Protein AF-A0A1F4AJ32-F1 (afdb_monomer)

Solvent-accessible surface area (backbone atoms only — not comparable to full-atom values): 14178 Å² total; per-residue (Å²): 103,22,35,40,30,30,72,29,16,36,55,30,75,58,52,35,25,28,42,36,36,50,85,85,54,76,50,68,57,58,78,47,80,89,91,81,67,96,61,47,80,64,55,76,74,51,74,98,60,66,66,82,75,53,69,60,46,80,45,84,65,15,74,32,29,70,42,75,57,52,52,73,64,59,38,47,51,53,49,49,46,57,48,44,72,50,43,76,78,62,91,77,80,91,79,90,75,90,73,87,50,69,69,56,56,55,57,56,63,74,64,86,73,79,75,87,86,90,60,49,37,92,35,40,76,42,64,63,30,41,58,52,42,70,72,36,34,66,32,63,92,34,75,45,76,39,48,51,84,47,55,87,93,34,54,38,25,45,54,73,76,61,45,60,59,49,70,56,96,84,44,82,42,49,52,44,27,46,79,43,78,40,67,48,69,49,86,68,67,27,31,68,55,49,54,54,56,61,64,71,44,88,61,76,40,78,42,33,42,44,26,25,6,44,55,73,21,28,52,45,35,33,52,60,45,37,75,72,73,31,49,55,44,69,60,52,68,67,41,71,44,82,54,100

pLDDT: mean 72.6, std 16.75, range [30.08, 98.0]

Foldseek 3Di:
DKKKWFQDQQQFQDQGWIWIGPVVDIDTDDRDDDDFDDCLVVPLVDDPDDLQPDQADEDADQAQLPHDADDPVVLVVLVVVLVCLQQVVDDDDDDDDDDDDPVSLVVVLPDDGNDDDDWDDLQCQDGSVLVNCVSPQQPLSAEDERAEDHTPPTQNVCVVVPPQWGDRPNDIHGRNHHYYYSHHNDRDDHNVRVVVSVVVRPDAHPAYEFGNHNPVRSVSNQVVCVVVVHHYDRDDNRDMDDDD

Radius of gyration: 21.32 Å; Cα contacts (8 Å, |Δi|>4): 401; chains: 1; bounding box: 51×36×68 Å

Structure (mmCIF, N/CA/C/O backbone):
data_AF-A0A1F4AJ32-F1
#
_entry.id   AF-A0A1F4AJ32-F1
#
loop_
_atom_site.group_PDB
_atom_site.id
_atom_site.type_symbol
_atom_site.label_atom_id
_atom_site.label_alt_id
_atom_site.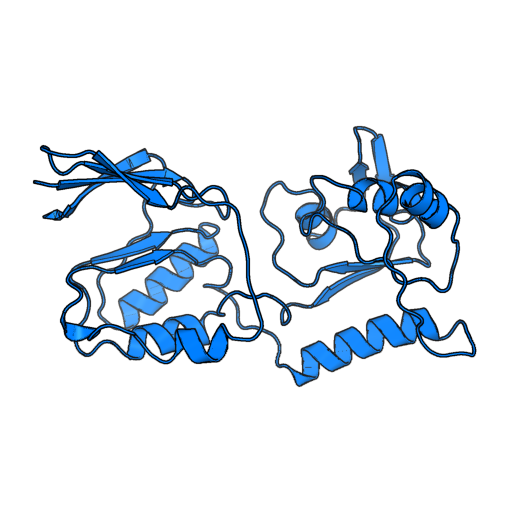label_comp_id
_atom_site.label_asym_id
_atom_site.label_entity_id
_atom_site.label_seq_id
_atom_site.pdbx_PDB_ins_code
_atom_site.Cartn_x
_atom_site.Cartn_y
_atom_site.Cartn_z
_atom_site.occupancy
_atom_site.B_iso_or_equiv
_atom_site.auth_seq_id
_atom_site.auth_comp_id
_atom_site.auth_asym_id
_atom_site.auth_atom_id
_atom_site.pdbx_PDB_model_num
ATOM 1 N N . MET A 1 1 ? -10.111 -0.908 33.112 1.00 74.06 1 MET A N 1
ATOM 2 C CA . MET A 1 1 ? -10.441 -0.233 31.842 1.00 74.06 1 MET A CA 1
ATOM 3 C C . MET A 1 1 ? -9.465 -0.734 30.809 1.00 74.06 1 MET A C 1
ATOM 5 O O . MET A 1 1 ? -8.284 -0.837 31.136 1.00 74.06 1 MET A O 1
ATOM 9 N N . ALA A 1 2 ? -9.953 -1.142 29.641 1.00 76.62 2 ALA A N 1
ATOM 10 C CA . ALA A 1 2 ? -9.075 -1.704 28.622 1.00 76.62 2 ALA A CA 1
ATOM 11 C C . ALA A 1 2 ? -8.383 -0.580 27.836 1.00 76.62 2 ALA A C 1
ATOM 13 O O . ALA A 1 2 ? -8.908 0.522 27.708 1.00 76.62 2 ALA A O 1
ATOM 14 N N . GLN A 1 3 ? -7.186 -0.835 27.325 1.00 79.56 3 GLN A N 1
ATOM 15 C CA . GLN A 1 3 ? -6.372 0.110 26.570 1.00 79.56 3 GLN A CA 1
ATOM 16 C C . GLN A 1 3 ? -6.070 -0.455 25.187 1.00 79.56 3 GLN A C 1
ATOM 18 O O . GLN A 1 3 ? -5.801 -1.645 25.043 1.00 79.56 3 GLN A O 1
ATOM 23 N N . LEU A 1 4 ? -6.101 0.407 24.174 1.00 78.31 4 LEU A N 1
ATOM 24 C CA . LEU A 1 4 ? -5.712 0.110 22.801 1.00 78.31 4 LEU A CA 1
ATOM 25 C C . LEU A 1 4 ? -4.511 0.974 22.423 1.00 78.31 4 LEU A C 1
ATOM 27 O O . LEU A 1 4 ? -4.612 2.201 22.417 1.00 78.31 4 LEU A O 1
ATOM 31 N N . THR A 1 5 ? -3.400 0.340 22.062 1.00 73.25 5 THR A N 1
ATOM 32 C CA . THR A 1 5 ? -2.179 1.007 21.602 1.00 73.25 5 THR A CA 1
ATOM 33 C C . THR A 1 5 ? -1.932 0.721 20.126 1.00 73.25 5 THR A C 1
ATOM 35 O O . THR A 1 5 ? -1.894 -0.435 19.699 1.00 73.25 5 THR A O 1
ATOM 38 N N . PHE A 1 6 ? -1.708 1.774 19.339 1.00 76.44 6 PHE A N 1
ATOM 39 C CA . PHE A 1 6 ? -1.433 1.667 17.906 1.00 76.44 6 PHE A CA 1
ATOM 40 C C . PHE A 1 6 ? 0.071 1.517 17.644 1.00 76.44 6 PHE A C 1
ATOM 42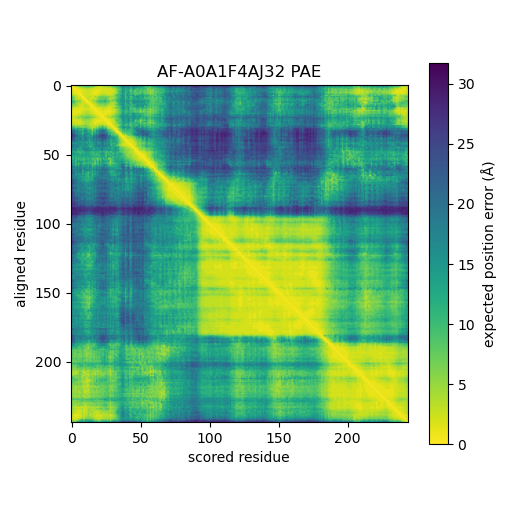 O O . PHE A 1 6 ? 0.786 2.504 17.476 1.00 76.44 6 PHE A O 1
ATOM 49 N N . LEU A 1 7 ? 0.555 0.274 17.619 1.00 65.06 7 LEU A N 1
ATOM 50 C CA . LEU A 1 7 ? 1.974 -0.060 17.441 1.00 65.06 7 LEU A CA 1
ATOM 51 C C . LEU A 1 7 ? 2.411 -0.124 15.966 1.00 65.06 7 LEU A C 1
ATOM 53 O O . LEU A 1 7 ? 3.608 -0.132 15.693 1.00 65.06 7 LEU A O 1
ATOM 57 N N . GLY A 1 8 ? 1.472 -0.156 15.015 1.00 58.03 8 GLY A N 1
ATOM 58 C CA . GLY A 1 8 ? 1.762 -0.222 13.583 1.00 58.03 8 GLY A CA 1
ATOM 59 C C . GLY A 1 8 ? 0.584 0.196 12.698 1.00 58.03 8 GLY A C 1
ATOM 60 O O . GLY A 1 8 ? -0.562 0.208 13.142 1.00 58.03 8 GLY A O 1
ATOM 61 N N . ALA A 1 9 ? 0.858 0.582 11.446 1.00 63.28 9 ALA A N 1
ATOM 62 C CA . ALA A 1 9 ? -0.119 1.121 10.489 1.00 63.28 9 ALA A CA 1
ATOM 63 C C . ALA A 1 9 ? -0.950 2.328 10.998 1.00 63.28 9 ALA A C 1
ATOM 65 O O . ALA A 1 9 ? -2.066 2.561 10.537 1.00 63.28 9 ALA A O 1
ATOM 66 N N . ALA A 1 10 ? -0.418 3.133 11.920 1.00 67.75 10 ALA A N 1
ATOM 67 C CA . ALA A 1 10 ? -0.950 4.456 12.258 1.00 67.75 10 ALA A CA 1
ATOM 68 C C . ALA A 1 10 ? -0.210 5.511 11.422 1.00 67.75 10 ALA A C 1
ATOM 70 O O . ALA A 1 10 ? 0.974 5.742 11.628 1.00 67.75 10 ALA A O 1
ATOM 71 N N . GLY A 1 11 ? -0.875 6.100 10.423 1.00 62.62 11 GLY A N 1
ATOM 72 C CA . GLY A 1 11 ? -0.231 7.017 9.466 1.00 62.62 11 GLY A CA 1
ATOM 73 C C . GLY A 1 11 ? 0.647 6.338 8.403 1.00 62.62 11 GLY A C 1
ATOM 74 O O . GLY A 1 11 ? 1.274 7.018 7.595 1.00 62.62 11 GLY A O 1
ATOM 75 N N . GLU A 1 12 ? 0.662 5.006 8.369 1.00 62.84 12 GLU A N 1
ATOM 76 C CA . GLU A 1 12 ? 1.404 4.195 7.406 1.00 62.84 12 GLU A CA 1
ATOM 77 C C . GLU A 1 12 ? 0.498 3.119 6.803 1.00 62.84 12 GLU A C 1
ATOM 79 O O . GLU A 1 12 ? -0.624 2.894 7.252 1.00 62.84 12 GLU A O 1
ATOM 84 N N . VAL A 1 13 ? 0.978 2.460 5.753 1.00 60.09 13 VAL A N 1
ATOM 85 C CA . VAL A 1 13 ? 0.180 1.577 4.883 1.00 60.09 13 VAL A CA 1
ATOM 86 C C . VAL A 1 13 ? 0.623 0.115 4.941 1.00 60.09 13 VAL A C 1
ATOM 88 O O . VAL A 1 13 ? 0.190 -0.680 4.114 1.00 60.09 13 VAL A O 1
ATOM 91 N N . THR A 1 14 ? 1.521 -0.226 5.865 1.00 56.56 14 THR A N 1
ATOM 92 C CA . THR A 1 14 ? 2.068 -1.574 6.074 1.00 56.56 14 THR A CA 1
ATOM 93 C C . THR A 1 14 ? 2.309 -1.825 7.562 1.00 56.56 14 THR A C 1
ATOM 95 O O . THR A 1 14 ? 2.482 -0.872 8.316 1.00 56.56 14 THR A O 1
ATOM 98 N N . GLY A 1 15 ? 2.386 -3.098 7.966 1.00 53.91 15 GLY A N 1
ATOM 99 C CA . GLY A 1 15 ? 2.808 -3.488 9.315 1.00 53.91 15 GLY A CA 1
ATOM 100 C C . GLY A 1 15 ? 1.787 -3.148 10.398 1.00 53.91 15 GLY A C 1
ATOM 101 O O . GLY A 1 15 ? 2.152 -2.545 11.402 1.00 53.91 15 GLY A O 1
ATOM 102 N N . SER A 1 16 ? 0.509 -3.493 10.196 1.00 63.19 16 SER A N 1
ATOM 103 C CA . SER A 1 16 ? -0.508 -3.310 11.235 1.00 63.19 16 SER A CA 1
ATOM 104 C C . SER A 1 16 ? -0.177 -4.127 12.480 1.00 63.19 16 SER A C 1
ATOM 106 O O . SER A 1 16 ? 0.153 -5.311 12.398 1.00 63.19 16 SER A O 1
ATOM 108 N N . CYS A 1 17 ? -0.234 -3.466 13.632 1.00 65.06 17 CYS A N 1
ATOM 109 C CA . CYS A 1 17 ? 0.003 -4.063 14.937 1.00 65.06 17 CYS A CA 1
ATOM 110 C C . CYS A 1 17 ? -0.725 -3.208 15.973 1.00 65.06 17 CYS A C 1
ATOM 112 O O . CYS A 1 17 ? -0.372 -2.043 16.172 1.00 65.06 17 CYS A O 1
ATOM 114 N N . TYR A 1 18 ? -1.760 -3.749 16.607 1.00 72.81 18 TYR A N 1
ATOM 115 C CA . TYR A 1 18 ? -2.544 -3.018 17.599 1.00 72.81 18 TYR A CA 1
ATOM 116 C C . TYR A 1 18 ? -2.613 -3.838 18.883 1.00 72.81 18 TYR A C 1
ATOM 118 O O . TYR A 1 18 ? -3.099 -4.963 18.873 1.00 72.81 18 TYR A O 1
ATOM 126 N N . LEU A 1 19 ? -2.120 -3.302 19.995 1.00 58.38 19 LEU A N 1
ATOM 127 C CA . LEU A 1 19 ? -2.128 -3.993 21.283 1.00 58.38 19 LEU A CA 1
ATOM 128 C C . LEU A 1 19 ? -3.382 -3.623 22.062 1.00 58.38 19 LEU A C 1
ATOM 130 O O . LEU A 1 19 ? -3.628 -2.446 22.296 1.00 58.38 19 LEU A O 1
ATOM 134 N N . VAL A 1 20 ? -4.133 -4.628 22.497 1.00 70.69 20 VAL A N 1
ATOM 135 C CA . VAL A 1 20 ? -5.199 -4.482 23.485 1.00 70.69 20 VAL A CA 1
ATOM 136 C C . VAL A 1 20 ? -4.703 -5.007 24.822 1.00 70.69 20 VAL A C 1
ATOM 138 O O . VAL A 1 20 ? -4.219 -6.134 24.908 1.00 70.69 20 VAL A O 1
ATOM 141 N N . ASP A 1 21 ? -4.852 -4.199 25.862 1.00 69.88 21 ASP A N 1
ATOM 142 C CA . ASP A 1 21 ? -4.562 -4.546 27.249 1.00 69.88 21 ASP A CA 1
ATOM 143 C C . ASP A 1 21 ? -5.824 -4.343 28.084 1.00 69.88 21 ASP A C 1
ATOM 145 O O . ASP A 1 21 ? -6.263 -3.216 28.276 1.00 69.88 21 ASP A O 1
ATOM 149 N N . THR A 1 22 ? -6.447 -5.415 28.565 1.00 71.19 22 THR A N 1
ATOM 150 C CA . THR A 1 22 ? -7.669 -5.310 29.377 1.00 71.19 22 THR A CA 1
ATOM 151 C C . THR A 1 22 ? -7.391 -5.107 30.867 1.00 71.19 22 THR A C 1
ATOM 153 O O . THR A 1 22 ? -8.332 -4.954 31.644 1.00 71.19 22 THR A O 1
ATOM 156 N N . GLY A 1 23 ? -6.118 -5.127 31.280 1.00 67.81 23 GLY A N 1
ATOM 157 C CA . GLY A 1 23 ? -5.682 -5.224 32.675 1.00 67.81 23 GLY A CA 1
ATOM 158 C C . GLY A 1 23 ? -5.577 -6.666 33.191 1.00 67.81 23 GLY A C 1
ATOM 159 O O . GLY A 1 23 ? -4.810 -6.922 34.114 1.00 67.81 23 GLY A O 1
ATOM 160 N N . GLU A 1 24 ? -6.284 -7.612 32.567 1.00 62.62 24 GLU A N 1
ATOM 161 C CA . GLU A 1 24 ? -6.228 -9.048 32.889 1.00 62.62 24 GLU A CA 1
ATOM 162 C C . GLU A 1 24 ? -5.503 -9.849 31.804 1.00 62.62 24 GLU A C 1
ATOM 164 O O . GLU A 1 24 ? -4.779 -10.801 32.091 1.00 62.62 24 GLU A O 1
ATOM 169 N N . VAL A 1 25 ? -5.680 -9.453 30.540 1.00 44.69 25 VAL A N 1
ATOM 170 C CA . VAL A 1 25 ? -5.074 -10.104 29.381 1.00 44.69 25 VAL A CA 1
ATOM 171 C C . VAL A 1 25 ? -4.586 -9.066 28.378 1.00 44.69 25 VAL A C 1
ATOM 17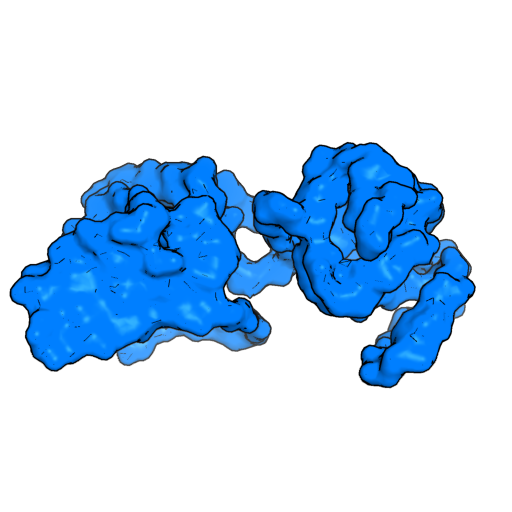3 O O . VAL A 1 25 ? -5.216 -8.030 28.162 1.00 44.69 25 VAL A O 1
ATOM 176 N N . LYS A 1 26 ? -3.457 -9.373 27.735 1.00 49.47 26 LYS A N 1
ATOM 177 C CA . LYS A 1 26 ? -2.909 -8.599 26.621 1.00 49.47 26 LYS A CA 1
ATOM 178 C C . LYS A 1 26 ? -2.954 -9.430 25.350 1.00 49.47 26 LYS A C 1
ATOM 180 O O . LYS A 1 26 ? -2.490 -10.568 25.347 1.00 49.47 26 LYS A O 1
ATOM 185 N N . PHE A 1 27 ? -3.488 -8.872 24.272 1.00 45.84 27 PHE A N 1
ATOM 186 C CA . PHE A 1 27 ? -3.541 -9.538 22.972 1.00 45.84 27 PHE A CA 1
ATOM 187 C C . PHE A 1 27 ? -3.416 -8.531 21.829 1.00 45.84 27 PHE A C 1
ATOM 189 O O . PHE A 1 27 ? -3.683 -7.345 21.996 1.00 45.84 27 PHE A O 1
ATOM 196 N N . LEU A 1 28 ? -2.988 -9.000 20.658 1.00 40.97 28 LEU A N 1
ATOM 197 C CA . LEU A 1 28 ? -2.847 -8.159 19.472 1.00 40.97 28 LEU A CA 1
ATOM 198 C C . LEU A 1 28 ? -4.098 -8.269 18.590 1.00 40.97 28 LEU A C 1
ATOM 200 O O . LEU A 1 28 ? -4.520 -9.373 18.240 1.00 40.97 28 LEU A O 1
ATOM 204 N N . ILE A 1 29 ? -4.669 -7.131 18.201 1.00 61.62 29 ILE A N 1
ATOM 205 C CA . ILE A 1 29 ? -5.541 -7.021 17.034 1.00 61.62 29 ILE A CA 1
ATOM 206 C C . ILE A 1 29 ? -4.618 -6.772 15.844 1.00 61.62 29 ILE A C 1
ATOM 208 O O . ILE A 1 29 ? -3.976 -5.732 15.760 1.00 61.62 29 ILE A O 1
ATOM 212 N N . GLU A 1 30 ? -4.567 -7.741 14.934 1.00 59.47 30 GLU A N 1
ATOM 213 C CA . GLU A 1 30 ? -3.654 -7.778 13.789 1.00 59.47 30 GLU A CA 1
ATOM 214 C C . GLU A 1 30 ? -2.149 -7.772 14.125 1.00 59.47 30 GLU A C 1
ATOM 216 O O . GLU A 1 30 ? -1.662 -7.178 15.082 1.00 59.47 30 GLU A O 1
ATOM 221 N N . CYS A 1 31 ? -1.397 -8.483 13.290 1.00 42.34 31 CYS A N 1
ATOM 222 C CA . CYS A 1 31 ? 0.064 -8.479 13.236 1.00 42.34 31 CYS A CA 1
ATOM 223 C C . CYS A 1 31 ? 0.433 -8.759 11.771 1.00 42.34 31 CYS A C 1
ATOM 225 O O . CYS A 1 31 ? 0.838 -9.860 11.393 1.00 42.34 31 CYS A O 1
ATOM 227 N N . GLY A 1 32 ? 0.030 -7.829 10.904 1.00 45.00 32 GLY A N 1
ATOM 228 C CA . GLY A 1 32 ? -0.305 -8.122 9.514 1.00 45.00 32 GLY A CA 1
ATOM 229 C C . GLY A 1 32 ? 0.858 -8.089 8.514 1.00 45.00 32 GLY A C 1
ATOM 230 O O . GLY A 1 32 ? 1.659 -7.156 8.489 1.00 45.00 32 GLY A O 1
ATOM 231 N N . MET A 1 33 ? 0.832 -9.056 7.584 1.00 40.72 33 MET A N 1
ATOM 232 C CA . MET A 1 33 ? 1.276 -8.947 6.180 1.00 40.72 33 MET A CA 1
ATOM 233 C C . MET A 1 33 ? 0.104 -9.377 5.246 1.00 40.72 33 MET A C 1
ATOM 235 O O . MET A 1 33 ? -0.716 -10.201 5.635 1.00 40.72 33 MET A O 1
ATOM 239 N N . PHE A 1 34 ? 0.004 -8.802 4.036 1.00 36.25 34 PHE A N 1
ATOM 240 C CA . PHE A 1 34 ? -1.187 -8.698 3.137 1.00 36.25 34 PHE A CA 1
ATOM 241 C C . PHE A 1 34 ? -1.812 -9.972 2.511 1.00 36.25 34 PHE A C 1
ATOM 243 O O . PHE A 1 34 ? -1.082 -10.942 2.343 1.00 36.25 34 PHE A O 1
ATOM 250 N N . GLN A 1 35 ? -3.076 -9.892 1.984 1.00 34.84 35 GLN A N 1
ATOM 251 C CA . GLN A 1 35 ? -3.630 -10.705 0.843 1.00 34.84 35 GLN A CA 1
ATOM 252 C C . GLN A 1 35 ? -5.107 -10.429 0.370 1.00 34.84 35 GLN A C 1
ATOM 254 O O . GLN A 1 35 ? -5.878 -9.808 1.093 1.00 34.84 35 GLN A O 1
ATOM 259 N N . GLY A 1 36 ? -5.529 -10.938 -0.828 1.00 30.08 36 GLY A N 1
ATOM 260 C CA . GLY A 1 36 ? -6.886 -10.806 -1.453 1.00 30.08 36 GLY A CA 1
ATOM 261 C C . GLY A 1 36 ? -7.312 -11.901 -2.491 1.00 30.08 36 GLY A C 1
ATOM 262 O O . GLY A 1 36 ? -6.463 -12.639 -2.985 1.00 30.08 36 GLY A O 1
ATOM 263 N N . GLY A 1 37 ? -8.623 -12.023 -2.840 1.00 39.12 37 GLY A N 1
ATOM 264 C CA . GLY A 1 37 ? -9.196 -13.079 -3.730 1.00 39.12 37 GLY A CA 1
ATOM 265 C C . GLY A 1 37 ? -10.663 -12.893 -4.234 1.00 39.12 37 GLY A C 1
ATOM 266 O O . GLY A 1 37 ? -11.385 -12.004 -3.785 1.00 39.12 37 GLY A O 1
ATOM 267 N N . ARG A 1 38 ? -11.138 -13.744 -5.177 1.00 38.81 38 ARG A N 1
ATOM 268 C CA . ARG A 1 38 ? -12.386 -13.571 -5.992 1.00 38.81 38 ARG A CA 1
ATOM 269 C C . ARG A 1 38 ? -13.731 -13.616 -5.236 1.00 38.81 38 ARG A C 1
ATOM 271 O O . ARG A 1 38 ? -14.748 -13.210 -5.790 1.00 38.81 38 ARG A O 1
ATOM 278 N N . SER A 1 39 ? -13.767 -14.068 -3.982 1.00 39.91 39 SER A N 1
ATOM 279 C CA . SER A 1 39 ? -14.980 -14.078 -3.139 1.00 39.91 39 SER A CA 1
ATOM 280 C C . SER A 1 39 ? -15.150 -12.826 -2.267 1.00 39.91 39 SER A C 1
ATOM 282 O O . SER A 1 39 ? -16.178 -12.691 -1.598 1.00 39.91 39 SER A O 1
ATOM 284 N N . ALA A 1 40 ? -14.159 -11.925 -2.249 1.00 44.84 40 ALA A N 1
ATOM 285 C CA . ALA A 1 40 ? -14.112 -10.778 -1.340 1.00 44.84 40 ALA A CA 1
ATOM 286 C C . ALA A 1 40 ? -15.341 -9.866 -1.486 1.00 44.84 40 ALA A C 1
ATOM 288 O O . ALA A 1 40 ? -16.017 -9.571 -0.508 1.00 44.84 40 ALA A O 1
ATOM 289 N N . GLY A 1 41 ? -15.742 -9.535 -2.718 1.00 44.19 41 GLY A N 1
ATOM 290 C CA . GLY A 1 41 ? -16.885 -8.649 -2.963 1.00 44.19 41 GLY A CA 1
ATOM 291 C C . GLY A 1 41 ? -18.247 -9.185 -2.493 1.00 44.19 41 GLY A C 1
ATOM 292 O O . GLY A 1 41 ? -19.152 -8.392 -2.252 1.00 44.19 41 GLY A O 1
ATOM 293 N N . ARG A 1 42 ? -18.437 -10.507 -2.362 1.00 49.31 42 ARG A N 1
ATOM 294 C CA . ARG A 1 42 ? -19.672 -11.094 -1.797 1.00 49.31 42 ARG A CA 1
ATOM 295 C C . ARG A 1 42 ? -19.603 -11.162 -0.272 1.00 49.31 42 ARG A C 1
ATOM 297 O O . ARG A 1 42 ? -20.592 -10.880 0.394 1.00 49.31 42 ARG A O 1
ATOM 304 N N . ARG A 1 43 ? -18.430 -11.501 0.268 1.00 42.69 43 ARG A N 1
ATOM 305 C CA . ARG A 1 43 ? -18.173 -11.572 1.714 1.00 42.69 43 ARG A CA 1
ATOM 306 C C . ARG A 1 43 ? -18.214 -10.198 2.390 1.00 42.69 43 ARG A C 1
ATOM 308 O O . ARG A 1 43 ? -18.715 -10.098 3.497 1.00 42.69 43 ARG A O 1
ATOM 315 N N . ASN A 1 44 ? -17.804 -9.139 1.694 1.00 46.19 44 ASN A N 1
ATOM 316 C CA . ASN A 1 44 ? -17.825 -7.769 2.221 1.00 46.19 44 ASN A CA 1
ATOM 317 C C . ASN A 1 44 ? -19.236 -7.152 2.285 1.00 46.19 44 ASN A C 1
ATOM 319 O O . ASN A 1 44 ? -19.402 -6.069 2.834 1.00 46.19 44 ASN A O 1
ATOM 323 N N . ARG A 1 45 ? -20.251 -7.812 1.704 1.00 44.56 45 ARG A N 1
ATOM 324 C CA . ARG A 1 45 ? -21.645 -7.331 1.640 1.00 44.56 45 ARG A CA 1
ATOM 32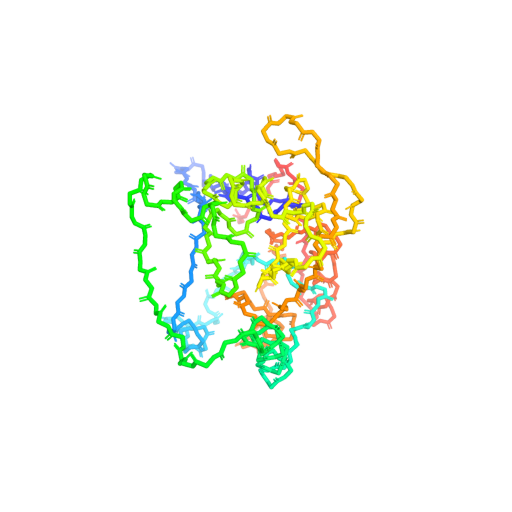5 C C . ARG A 1 45 ? -22.611 -8.108 2.535 1.00 44.56 45 ARG A C 1
ATOM 327 O O . ARG A 1 45 ? -23.800 -7.808 2.548 1.00 44.56 45 ARG A O 1
ATOM 334 N N . ARG A 1 46 ? -22.127 -9.121 3.258 1.00 48.97 46 ARG A N 1
ATOM 335 C CA . ARG A 1 46 ? -22.948 -9.959 4.136 1.00 48.97 46 ARG A CA 1
ATOM 336 C C . ARG A 1 46 ? -22.168 -10.232 5.413 1.00 48.97 46 ARG A C 1
ATOM 338 O O . ARG A 1 46 ? -21.205 -10.993 5.399 1.00 48.97 46 ARG A O 1
ATOM 345 N N . PHE A 1 47 ? -22.569 -9.578 6.494 1.00 48.16 47 PHE A N 1
ATOM 346 C CA . PHE A 1 47 ? -21.955 -9.774 7.799 1.00 48.16 47 PHE A CA 1
ATOM 347 C C . PHE A 1 47 ? -22.434 -11.096 8.407 1.00 48.16 47 PHE A C 1
ATOM 349 O O . PHE A 1 47 ? -23.605 -11.448 8.279 1.00 48.16 47 PHE A O 1
ATOM 356 N N . ALA A 1 48 ? -21.526 -11.825 9.057 1.00 50.28 48 ALA A N 1
ATOM 357 C CA . ALA A 1 48 ? -21.863 -13.008 9.857 1.00 50.28 48 ALA A CA 1
ATOM 358 C C . ALA A 1 48 ? -22.365 -12.642 11.270 1.00 50.28 48 ALA A C 1
ATOM 360 O O . ALA A 1 48 ? -22.607 -13.520 12.087 1.00 50.28 48 ALA A O 1
ATOM 361 N N . PHE A 1 49 ? -22.497 -11.346 11.552 1.00 54.06 49 PHE A N 1
ATOM 362 C CA . PHE A 1 49 ? -22.915 -10.758 12.820 1.00 54.06 49 PHE A CA 1
ATOM 363 C C . PHE A 1 49 ? -23.955 -9.667 12.553 1.00 54.06 49 PHE A C 1
ATOM 365 O O . PHE A 1 49 ? -24.019 -9.131 11.442 1.00 54.06 49 PHE A O 1
ATOM 372 N N . ALA A 1 50 ? -24.748 -9.313 13.565 1.00 51.50 50 ALA A N 1
ATOM 373 C CA . ALA A 1 50 ? -25.651 -8.173 13.497 1.00 51.50 50 ALA A CA 1
ATOM 374 C C . ALA A 1 50 ? -24.838 -6.875 13.679 1.00 51.50 50 ALA A C 1
ATOM 376 O O . ALA A 1 50 ? -24.308 -6.640 14.765 1.00 51.50 50 ALA A O 1
ATOM 377 N N . PRO A 1 51 ? -24.725 -5.984 12.669 1.00 49.00 51 PRO A N 1
ATOM 378 C CA . PRO A 1 51 ? -23.928 -4.755 12.795 1.00 49.00 51 PRO A CA 1
ATOM 379 C C . PRO A 1 51 ? -24.385 -3.828 13.933 1.00 49.00 51 PRO A C 1
ATOM 381 O O . PRO A 1 51 ? -23.665 -2.915 14.319 1.00 49.00 51 PRO A O 1
ATOM 384 N N . GLN A 1 52 ? -25.596 -4.044 14.453 1.00 52.50 52 GLN A N 1
ATOM 385 C CA . GLN A 1 52 ? -26.188 -3.289 15.555 1.00 52.50 52 GLN A CA 1
ATOM 386 C C . GLN A 1 52 ? -25.606 -3.656 16.928 1.00 52.50 52 GLN A C 1
ATOM 388 O O . GLN A 1 52 ? -25.770 -2.882 17.866 1.00 52.50 52 GLN A O 1
ATOM 393 N N . GLU A 1 53 ? -24.941 -4.805 17.045 1.00 49.25 53 GLU A N 1
ATOM 394 C CA . GLU A 1 53 ? -24.328 -5.302 18.287 1.00 49.25 53 GLU A CA 1
ATOM 395 C C . GLU A 1 53 ? -22.876 -4.814 18.455 1.00 49.25 53 GLU A C 1
ATOM 397 O O . GLU A 1 53 ? -22.238 -5.051 19.478 1.00 49.25 53 GLU A O 1
ATOM 402 N N . ILE A 1 54 ? -22.343 -4.103 17.458 1.00 47.47 54 ILE A N 1
ATOM 403 C CA . ILE A 1 54 ? -20.952 -3.654 17.421 1.00 47.47 54 ILE A CA 1
ATOM 404 C C . ILE A 1 54 ? -20.800 -2.340 18.200 1.00 47.47 54 ILE A C 1
ATOM 406 O O . ILE A 1 54 ? -21.262 -1.285 17.766 1.00 47.47 54 ILE A O 1
ATOM 410 N N . ALA A 1 55 ? -20.132 -2.396 19.355 1.00 43.25 55 ALA A N 1
ATOM 411 C CA . ALA A 1 55 ? -19.947 -1.242 20.240 1.00 43.25 55 ALA A CA 1
ATOM 412 C C . ALA A 1 55 ? -18.920 -0.211 19.717 1.00 43.25 55 ALA A C 1
ATOM 414 O O . ALA A 1 55 ? -19.060 0.992 19.965 1.00 43.25 55 ALA A O 1
ATOM 415 N N . PHE A 1 56 ? -17.902 -0.668 18.984 1.00 48.91 56 PHE A N 1
ATOM 416 C CA . PHE A 1 56 ? -16.835 0.151 18.402 1.00 48.91 56 PHE A CA 1
ATOM 417 C C . PHE A 1 56 ? -16.339 -0.467 17.091 1.00 48.91 56 PHE A C 1
ATOM 419 O O . PHE A 1 56 ? -16.401 -1.681 16.907 1.00 48.91 56 PHE A O 1
ATOM 426 N N . VAL A 1 57 ? -15.849 0.369 16.173 1.00 47.31 57 VAL A N 1
ATOM 427 C CA . VAL A 1 57 ? -15.321 -0.076 14.876 1.00 47.31 57 VAL A CA 1
ATOM 428 C C . VAL A 1 57 ? -13.885 0.412 14.734 1.00 47.31 57 VAL A C 1
ATOM 430 O O . VAL A 1 57 ? -13.628 1.616 14.689 1.00 47.31 57 VAL A O 1
ATOM 433 N N . LEU A 1 58 ? -12.953 -0.535 14.632 1.00 53.34 58 LEU A N 1
ATOM 434 C CA . LEU A 1 58 ? -11.605 -0.277 14.138 1.00 53.34 58 LEU A CA 1
ATOM 435 C C . LEU A 1 58 ? -11.628 -0.437 12.617 1.00 53.34 58 LEU A C 1
ATOM 437 O O . LEU A 1 58 ? -11.852 -1.540 12.115 1.00 53.34 58 LEU A O 1
ATOM 441 N N . LEU A 1 59 ? -11.437 0.659 11.882 1.00 50.47 59 LEU A N 1
ATOM 442 C CA . LEU A 1 59 ? -11.379 0.616 10.427 1.00 50.47 59 LEU A CA 1
ATOM 443 C C . LEU A 1 59 ? -9.924 0.442 9.989 1.00 50.47 59 LEU A C 1
ATOM 445 O O . LEU A 1 59 ? -9.160 1.407 9.913 1.00 50.47 59 LEU A O 1
ATOM 449 N N . VAL A 1 60 ? -9.562 -0.799 9.684 1.00 52.41 60 VAL A N 1
ATOM 450 C CA . VAL A 1 60 ? -8.283 -1.129 9.060 1.00 52.41 60 VAL A CA 1
ATOM 451 C C . VAL A 1 60 ? -8.451 -0.979 7.556 1.00 52.41 60 VAL A C 1
ATOM 453 O O . VAL A 1 60 ? -9.104 -1.818 6.946 1.00 52.41 60 VAL A O 1
ATOM 456 N N . GLU A 1 61 ? -7.908 0.120 7.010 1.00 56.75 61 GLU A N 1
ATOM 457 C CA . GLU A 1 61 ? -7.629 0.407 5.588 1.00 56.75 61 GLU A CA 1
ATOM 458 C C . GLU A 1 61 ? -8.173 1.757 5.088 1.00 56.75 61 GLU A C 1
ATOM 460 O O . GLU A 1 61 ? -9.374 1.960 4.913 1.00 56.75 61 GLU A O 1
ATOM 465 N N . SER A 1 62 ? -7.252 2.678 4.777 1.00 51.47 62 SER A N 1
ATOM 466 C CA . SER A 1 62 ? -7.538 4.016 4.242 1.00 51.47 62 SER A CA 1
ATOM 467 C C . SER A 1 62 ? -6.596 4.467 3.113 1.00 51.47 62 SER A C 1
ATOM 469 O O . SER A 1 62 ? -6.688 5.605 2.656 1.00 51.47 62 SER A O 1
ATOM 471 N N . THR A 1 63 ? -5.755 3.577 2.571 1.00 51.34 63 THR A N 1
ATOM 472 C CA . THR A 1 63 ? -4.865 3.799 1.402 1.00 51.34 63 THR A CA 1
ATOM 473 C C . THR A 1 63 ? -5.563 4.372 0.164 1.00 51.34 63 THR A C 1
ATOM 475 O O . THR A 1 63 ? -4.923 5.015 -0.666 1.00 51.34 63 THR A O 1
ATOM 478 N N . TYR A 1 64 ? -6.874 4.159 0.033 1.00 55.72 64 TYR A N 1
ATOM 479 C CA . TYR A 1 64 ? -7.711 4.681 -1.054 1.00 55.72 64 TYR A CA 1
ATOM 480 C C . TYR A 1 64 ? -8.755 5.706 -0.584 1.00 55.72 64 TYR A C 1
ATOM 482 O O . TYR A 1 64 ? -9.592 6.140 -1.373 1.00 55.72 64 TYR A O 1
ATOM 490 N N . GLY A 1 65 ? -8.708 6.133 0.682 1.00 53.34 65 GLY A N 1
ATOM 491 C CA . GLY A 1 65 ? -9.720 6.986 1.314 1.00 53.34 65 GLY A CA 1
ATOM 492 C C . GLY A 1 65 ? -9.919 8.355 0.655 1.00 53.34 65 GLY A C 1
ATOM 493 O O . GLY A 1 65 ? -10.958 8.981 0.843 1.00 53.34 65 GLY A O 1
ATOM 494 N N . ASN A 1 66 ? -8.972 8.808 -0.167 1.00 60.09 66 ASN A N 1
ATOM 495 C CA . ASN A 1 66 ? -9.049 10.057 -0.925 1.00 60.09 66 ASN A CA 1
ATOM 496 C C . ASN A 1 66 ? -9.318 9.881 -2.43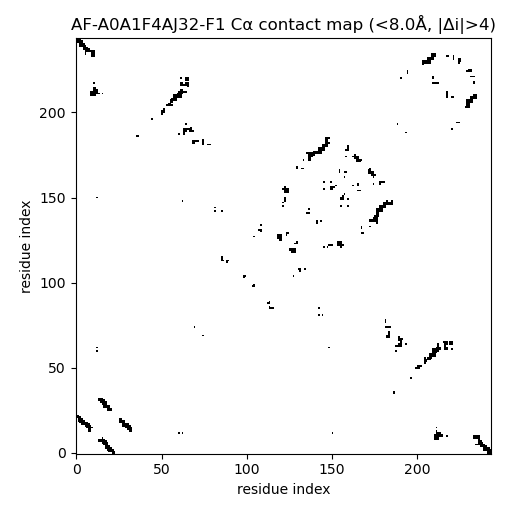1 1.00 60.09 66 ASN A C 1
ATOM 498 O O . ASN A 1 66 ? -9.436 10.890 -3.126 1.00 60.09 66 ASN A O 1
ATOM 502 N N . ARG A 1 67 ? -9.416 8.651 -2.957 1.00 55.84 67 ARG A N 1
ATOM 503 C CA . ARG A 1 67 ? -9.536 8.407 -4.403 1.00 55.84 67 ARG A CA 1
ATOM 504 C C . ARG A 1 67 ? -10.650 7.431 -4.760 1.00 55.84 67 ARG A C 1
ATOM 506 O O . ARG A 1 67 ? -10.956 6.504 -4.017 1.00 55.84 67 ARG A O 1
ATOM 513 N N . SER A 1 68 ? -11.239 7.646 -5.930 1.00 56.25 68 SER A N 1
ATOM 514 C CA . SER A 1 68 ? -12.136 6.680 -6.566 1.00 56.25 68 SER A CA 1
ATOM 515 C C . SER A 1 68 ? -11.321 5.751 -7.459 1.00 56.25 68 SER A C 1
ATOM 517 O O . SER A 1 68 ? -10.344 6.185 -8.079 1.00 56.25 68 SER A O 1
ATOM 519 N N . HIS A 1 69 ? -11.717 4.485 -7.558 1.00 55.38 69 HIS A N 1
ATOM 520 C CA . HIS A 1 69 ? -11.161 3.623 -8.595 1.00 55.38 69 HIS A CA 1
ATOM 521 C C . HIS A 1 69 ? -11.616 4.074 -9.986 1.00 55.38 69 HIS A C 1
ATOM 523 O O . HIS A 1 69 ? -12.697 4.642 -10.156 1.00 55.38 69 HIS A O 1
ATOM 529 N N . LYS A 1 70 ? -10.801 3.774 -11.005 1.00 62.47 70 LYS A N 1
ATOM 530 C CA . LYS A 1 70 ? -11.271 3.803 -12.396 1.00 62.47 70 LYS A CA 1
ATOM 531 C C . LYS A 1 70 ? -12.346 2.732 -12.575 1.00 62.47 70 LYS A C 1
ATOM 533 O O . LYS A 1 70 ? -12.300 1.684 -11.925 1.00 62.47 70 LYS A O 1
ATOM 538 N N . SER A 1 71 ? -13.297 2.967 -13.477 1.00 64.94 71 SER A N 1
ATOM 539 C CA . SER A 1 71 ? -14.318 1.960 -13.781 1.00 64.94 71 SER A CA 1
ATOM 540 C C . SER A 1 71 ? -13.680 0.669 -14.312 1.00 64.94 71 SER A C 1
ATOM 542 O O . SER A 1 71 ? -12.559 0.673 -14.833 1.00 64.94 71 SER A O 1
ATOM 544 N N . ARG A 1 72 ? -14.399 -0.457 -14.208 1.00 55.94 72 ARG A N 1
ATOM 545 C CA . ARG A 1 72 ? -13.928 -1.741 -14.754 1.00 55.94 72 ARG A CA 1
ATOM 546 C C . ARG A 1 72 ? -13.641 -1.641 -16.253 1.00 55.94 72 ARG A C 1
ATOM 548 O O . ARG A 1 72 ? -12.658 -2.222 -16.689 1.00 55.94 72 ARG A O 1
ATOM 555 N N . VAL A 1 73 ? -14.460 -0.901 -17.000 1.00 62.22 73 VAL A N 1
ATOM 556 C CA . VAL A 1 73 ? -14.285 -0.681 -18.445 1.00 62.22 73 VAL A CA 1
ATOM 557 C C . VAL A 1 73 ? -12.984 0.072 -18.709 1.00 62.22 73 VAL A C 1
ATOM 559 O O . VAL A 1 73 ? -12.100 -0.478 -19.343 1.00 62.22 73 VAL A O 1
ATOM 562 N N . GLN A 1 74 ? -12.783 1.234 -18.078 1.00 65.94 74 GLN A N 1
ATOM 563 C CA . GLN A 1 74 ? -11.539 2.010 -18.213 1.00 65.94 74 GLN A CA 1
ATOM 564 C C . GLN A 1 74 ? -10.292 1.217 -17.796 1.00 65.94 74 GLN A C 1
ATOM 566 O O . GLN A 1 74 ? -9.238 1.321 -18.411 1.00 65.94 74 GLN A O 1
ATOM 571 N N . THR A 1 75 ? -10.415 0.401 -16.749 1.00 58.25 75 THR A N 1
ATOM 572 C CA . THR A 1 75 ? -9.341 -0.480 -16.275 1.00 58.25 75 THR A CA 1
ATOM 573 C C . THR A 1 75 ? -8.994 -1.553 -17.308 1.00 58.25 75 THR A C 1
ATOM 575 O O . THR A 1 75 ? -7.819 -1.855 -17.510 1.00 58.25 75 THR A O 1
ATOM 578 N N . LEU A 1 76 ? -10.008 -2.147 -17.945 1.00 58.66 76 LEU A N 1
ATOM 579 C CA . LEU A 1 76 ? -9.829 -3.148 -18.994 1.00 58.66 76 LEU A CA 1
ATOM 580 C C . LEU A 1 76 ? -9.290 -2.523 -20.280 1.00 58.66 76 LEU A C 1
ATOM 582 O O . LEU A 1 76 ? -8.416 -3.129 -20.883 1.00 58.66 76 LEU A O 1
ATOM 586 N N . ASP A 1 77 ? -9.736 -1.324 -20.649 1.00 66.25 77 ASP A N 1
ATOM 587 C CA . ASP A 1 77 ? -9.255 -0.603 -21.830 1.00 66.25 77 ASP A CA 1
ATOM 588 C C . ASP A 1 77 ? -7.781 -0.213 -21.684 1.00 66.25 77 ASP A C 1
ATOM 590 O O . ASP A 1 77 ? -6.992 -0.441 -22.595 1.00 66.25 77 ASP A O 1
ATOM 594 N N . GLU A 1 78 ? -7.362 0.291 -20.518 1.00 60.66 78 GLU A N 1
ATOM 595 C CA . GLU A 1 78 ? -5.948 0.593 -20.248 1.00 60.66 78 GLU A CA 1
ATOM 596 C C . GLU A 1 78 ? -5.079 -0.664 -20.234 1.00 60.66 78 GLU A C 1
ATOM 598 O O . GLU A 1 78 ? -3.960 -0.660 -20.750 1.00 60.66 78 GLU A O 1
ATOM 603 N N . PHE A 1 79 ? -5.590 -1.759 -19.667 1.00 59.09 79 PHE A N 1
ATOM 604 C CA . PHE A 1 79 ? -4.884 -3.034 -19.666 1.00 59.09 79 PHE A CA 1
ATOM 605 C C . PHE A 1 79 ? -4.788 -3.628 -21.076 1.00 59.09 79 PHE A C 1
ATOM 607 O O . PHE A 1 79 ? -3.722 -4.092 -21.476 1.00 59.09 79 PHE A O 1
ATOM 614 N N . ALA A 1 80 ? -5.875 -3.575 -21.847 1.00 58.22 80 ALA A N 1
ATOM 615 C CA . ALA A 1 80 ? -5.919 -4.006 -23.236 1.00 58.22 80 ALA A CA 1
ATOM 616 C C . ALA A 1 80 ? -5.000 -3.148 -24.103 1.00 58.22 80 ALA A C 1
ATOM 618 O O . ALA A 1 80 ? -4.269 -3.704 -24.914 1.00 58.22 80 ALA A O 1
ATOM 619 N N . TYR A 1 81 ? -4.958 -1.832 -23.894 1.00 61.97 81 TYR A N 1
ATOM 620 C CA . TYR A 1 81 ? -4.015 -0.938 -24.557 1.00 61.97 81 TYR A CA 1
ATOM 621 C C . TYR A 1 81 ? -2.569 -1.309 -24.220 1.00 61.97 81 TYR A C 1
ATOM 623 O O . TYR A 1 81 ? -1.780 -1.536 -25.129 1.00 61.97 81 TYR A O 1
ATOM 631 N N . ALA A 1 82 ? -2.228 -1.466 -22.936 1.00 57.00 82 ALA A N 1
ATOM 632 C CA . ALA A 1 82 ? -0.879 -1.849 -22.515 1.00 57.00 82 ALA A CA 1
ATOM 633 C C . ALA A 1 82 ? -0.453 -3.211 -23.093 1.00 57.00 82 ALA A C 1
ATOM 635 O O . ALA A 1 82 ? 0.685 -3.377 -23.540 1.00 57.00 82 ALA A O 1
ATOM 636 N N . LEU A 1 83 ? -1.369 -4.184 -23.126 1.00 59.53 83 LEU A N 1
ATOM 637 C CA . LEU A 1 83 ? -1.136 -5.479 -23.757 1.00 59.53 83 LEU A CA 1
ATOM 638 C C . LEU A 1 83 ? -0.997 -5.354 -25.274 1.00 59.53 83 LEU A C 1
ATOM 640 O O . LEU A 1 83 ? -0.082 -5.942 -25.832 1.00 59.53 83 LEU A O 1
ATOM 644 N N . THR A 1 84 ? -1.857 -4.589 -25.940 1.00 58.41 84 THR A N 1
ATOM 645 C CA . THR A 1 84 ? -1.866 -4.452 -27.404 1.00 58.41 84 THR A CA 1
ATOM 646 C C . THR A 1 84 ? -0.643 -3.681 -27.901 1.00 58.41 84 THR A C 1
ATOM 648 O O . THR A 1 84 ? -0.008 -4.139 -28.844 1.00 58.41 84 THR A O 1
ATOM 651 N N . ASP A 1 85 ? -0.238 -2.603 -27.221 1.00 59.12 85 ASP A N 1
ATOM 652 C CA . ASP A 1 85 ? 1.029 -1.881 -27.449 1.00 59.12 85 ASP A CA 1
ATOM 653 C C . ASP A 1 85 ? 2.233 -2.833 -27.336 1.00 59.12 85 ASP A C 1
ATOM 655 O O . ASP A 1 85 ? 3.143 -2.811 -28.162 1.00 59.12 85 ASP A O 1
ATOM 659 N N . THR A 1 86 ? 2.196 -3.758 -26.371 1.00 50.41 86 THR A N 1
ATOM 660 C CA . THR A 1 86 ? 3.254 -4.764 -26.175 1.00 50.41 86 THR A CA 1
ATOM 661 C C . THR A 1 86 ? 3.203 -5.893 -27.224 1.00 50.41 86 THR A C 1
ATOM 663 O O . THR A 1 86 ? 4.242 -6.381 -27.684 1.00 50.41 86 THR A O 1
ATOM 666 N N . ILE A 1 87 ? 2.000 -6.331 -27.611 1.00 53.06 87 ILE A N 1
ATOM 667 C CA . ILE A 1 87 ? 1.737 -7.488 -28.487 1.00 53.06 87 ILE A CA 1
ATOM 668 C C . ILE A 1 87 ? 1.840 -7.136 -29.973 1.00 53.06 87 ILE A C 1
ATOM 670 O O . ILE A 1 87 ? 2.146 -8.028 -30.764 1.00 53.06 87 ILE A O 1
ATOM 674 N N . ALA A 1 88 ? 1.683 -5.867 -30.364 1.00 55.12 88 ALA A N 1
ATOM 675 C CA . ALA A 1 88 ? 1.758 -5.398 -31.756 1.00 55.12 88 ALA A CA 1
ATOM 676 C C . ALA A 1 88 ? 3.076 -5.757 -32.491 1.00 55.12 88 ALA A C 1
ATOM 678 O O . ALA A 1 88 ? 3.195 -5.547 -33.694 1.00 55.12 88 ALA A O 1
ATOM 679 N N . SER A 1 89 ? 4.044 -6.365 -31.796 1.00 52.03 89 SER A N 1
ATOM 680 C CA . SER A 1 89 ? 5.283 -6.928 -32.333 1.00 52.03 89 SER A CA 1
ATOM 681 C C . SER A 1 89 ? 5.241 -8.425 -32.731 1.00 52.03 89 SER A C 1
ATOM 683 O O . SER A 1 89 ? 6.258 -8.922 -33.220 1.00 52.03 89 SER A O 1
ATOM 685 N N . ARG A 1 90 ? 4.132 -9.182 -32.564 1.00 49.84 90 ARG A N 1
ATOM 686 C CA . ARG A 1 90 ? 4.076 -10.628 -32.917 1.00 49.84 90 ARG A CA 1
ATOM 687 C C . ARG A 1 90 ? 2.735 -11.167 -33.449 1.00 49.84 90 ARG A C 1
ATOM 689 O O . ARG A 1 90 ? 1.659 -10.779 -33.011 1.00 49.84 90 ARG A O 1
ATOM 696 N N . ARG A 1 91 ? 2.833 -12.179 -34.333 1.00 45.69 91 ARG A N 1
ATOM 697 C CA . ARG A 1 91 ? 1.758 -13.124 -34.708 1.00 45.69 91 ARG A CA 1
ATOM 698 C C . ARG A 1 91 ? 1.750 -14.321 -33.737 1.00 45.69 91 ARG A C 1
ATOM 700 O O . ARG A 1 91 ? 2.774 -14.984 -33.591 1.00 45.69 91 ARG A O 1
ATOM 707 N N . GLY A 1 92 ? 0.601 -14.617 -33.121 1.00 52.03 92 GLY A N 1
ATOM 708 C CA . GLY A 1 92 ? 0.384 -15.754 -32.207 1.00 52.03 92 GLY A CA 1
ATOM 709 C C . GLY A 1 92 ? 0.018 -15.318 -30.781 1.00 52.03 92 GLY A C 1
ATOM 710 O O . GLY A 1 92 ? 0.679 -14.455 -30.213 1.00 52.03 92 GLY A O 1
ATOM 711 N N . GLY A 1 93 ? -1.057 -15.889 -30.222 1.00 48.03 93 GLY A N 1
ATOM 712 C CA . GLY A 1 93 ? -1.647 -15.471 -28.940 1.00 48.03 93 GLY A CA 1
ATOM 713 C C . GLY A 1 93 ? -0.751 -15.678 -27.704 1.00 48.03 93 GLY A C 1
ATOM 714 O O . GLY A 1 93 ? 0.244 -16.409 -27.765 1.00 48.03 93 GLY A O 1
ATOM 715 N N . PRO A 1 94 ? -1.095 -15.049 -26.563 1.00 54.31 94 PRO A N 1
ATOM 716 C CA . PRO A 1 94 ? -0.268 -15.071 -25.359 1.00 54.31 94 PRO A CA 1
ATOM 717 C C . PRO A 1 94 ? -0.186 -16.485 -24.764 1.00 54.31 94 PRO A C 1
ATOM 719 O O . PRO A 1 94 ? -1.201 -17.077 -24.403 1.00 54.31 94 PRO A O 1
ATOM 722 N N . ARG A 1 95 ? 1.032 -17.025 -24.624 1.00 61.25 95 ARG A N 1
ATOM 723 C CA . ARG A 1 95 ? 1.286 -18.260 -23.864 1.00 61.25 95 ARG A CA 1
ATOM 724 C C . ARG A 1 95 ? 1.730 -17.900 -22.453 1.00 61.25 95 ARG A C 1
ATOM 726 O O . ARG A 1 95 ? 2.748 -17.235 -22.276 1.00 61.25 95 ARG A O 1
ATOM 733 N N . MET A 1 96 ? 0.979 -18.353 -21.455 1.00 61.22 96 M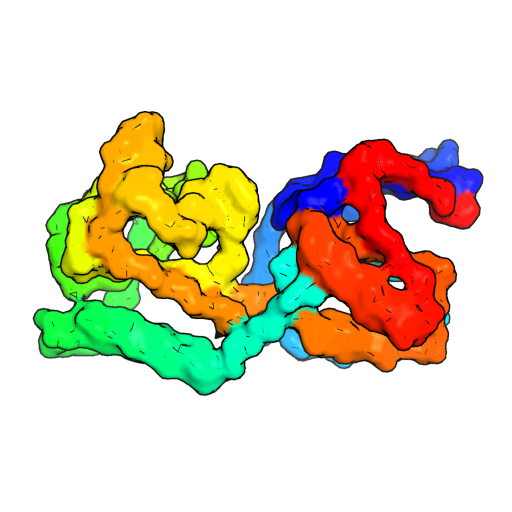ET A N 1
ATOM 734 C CA . MET A 1 96 ? 1.354 -18.199 -20.053 1.00 61.22 96 MET A CA 1
ATOM 735 C C . MET A 1 96 ? 2.409 -19.248 -19.685 1.00 61.22 96 MET A C 1
ATOM 737 O O . MET A 1 96 ? 2.215 -20.435 -19.938 1.00 61.22 96 MET A O 1
ATOM 741 N N . LYS A 1 97 ? 3.520 -18.815 -19.083 1.00 70.94 97 LYS A N 1
ATOM 742 C CA . LYS A 1 97 ? 4.560 -19.701 -18.549 1.00 70.94 97 LYS A CA 1
ATOM 743 C C . LYS A 1 97 ? 4.861 -19.316 -17.103 1.00 70.94 97 LYS A C 1
ATOM 745 O O . LYS A 1 97 ? 5.300 -18.198 -16.847 1.00 70.94 97 LYS A O 1
ATOM 750 N N . PHE A 1 98 ? 4.649 -20.246 -16.177 1.00 72.88 98 PHE A N 1
ATOM 751 C CA . PHE A 1 98 ? 5.084 -20.090 -14.791 1.00 72.88 98 PHE A CA 1
ATOM 752 C C . PHE A 1 98 ? 6.604 -20.275 -14.704 1.00 72.88 98 PHE A C 1
ATOM 754 O O . PHE A 1 98 ? 7.180 -21.061 -15.452 1.00 72.88 98 PHE A O 1
ATOM 761 N N . THR A 1 99 ? 7.259 -19.477 -13.862 1.00 75.62 99 THR A N 1
ATOM 762 C CA . THR A 1 99 ? 8.720 -19.462 -13.696 1.00 75.62 99 THR A CA 1
ATOM 763 C C . THR A 1 99 ? 9.036 -19.571 -12.217 1.00 75.62 99 THR A C 1
ATOM 765 O O . THR A 1 99 ? 8.888 -18.602 -11.470 1.00 75.62 99 THR A O 1
ATOM 768 N N . GLU A 1 100 ? 9.460 -20.755 -11.793 1.00 80.12 100 GLU A N 1
ATOM 769 C CA . GLU A 1 100 ? 9.622 -21.087 -10.375 1.00 80.12 100 GLU A CA 1
ATOM 770 C C . GLU A 1 100 ? 11.093 -21.116 -9.963 1.00 80.12 100 GLU A C 1
ATOM 772 O O . GLU A 1 100 ? 11.410 -20.681 -8.857 1.00 80.12 100 GLU A O 1
ATOM 777 N N . SER A 1 101 ? 12.011 -21.482 -10.864 1.00 85.81 101 SER A N 1
ATOM 778 C CA . SER A 1 101 ? 13.448 -21.517 -10.565 1.00 85.81 101 SER A CA 1
ATOM 779 C C . SER A 1 101 ? 14.137 -20.155 -10.738 1.00 85.81 101 SER A C 1
ATOM 781 O O . SER A 1 101 ? 13.669 -19.264 -11.461 1.00 85.81 101 SER A O 1
ATOM 783 N N . VAL A 1 102 ? 15.273 -19.983 -10.058 1.00 83.62 102 VAL A N 1
ATOM 784 C CA . VAL A 1 102 ? 16.117 -18.784 -10.179 1.00 83.62 102 VAL A CA 1
ATOM 785 C C . VAL A 1 102 ? 16.714 -18.697 -11.583 1.00 83.62 102 VAL A C 1
ATOM 787 O O . VAL A 1 102 ? 16.668 -17.640 -12.209 1.00 83.62 102 VAL A O 1
ATOM 790 N N . GLU A 1 103 ? 17.192 -19.815 -12.120 1.00 87.25 103 GLU A N 1
ATOM 791 C CA . GLU A 1 103 ? 17.810 -19.923 -13.443 1.00 87.25 103 GLU A CA 1
ATOM 792 C C . GLU A 1 103 ? 16.811 -19.581 -14.552 1.00 87.25 103 GLU A C 1
ATOM 794 O O . GLU A 1 103 ? 17.149 -18.892 -15.516 1.00 87.25 103 GLU A O 1
ATOM 799 N N . GLU A 1 104 ? 15.560 -20.032 -14.427 1.00 85.00 104 GLU A N 1
ATOM 800 C CA . GLU A 1 104 ? 14.476 -19.633 -15.326 1.00 85.00 104 GLU A CA 1
ATOM 801 C C . GLU A 1 104 ? 14.217 -18.129 -15.269 1.00 85.00 104 GLU A C 1
ATOM 803 O O . GLU A 1 104 ? 14.140 -17.478 -16.312 1.00 85.00 104 GLU A O 1
ATOM 808 N N . SER A 1 105 ? 14.146 -17.559 -14.063 1.00 87.31 105 SER A N 1
ATOM 809 C CA . SER A 1 105 ? 13.955 -16.118 -13.884 1.00 87.31 105 SER A CA 1
ATOM 810 C C . SER A 1 105 ? 15.111 -15.308 -14.470 1.00 87.31 105 SER A C 1
ATOM 812 O O . SER A 1 105 ? 14.884 -14.243 -15.043 1.00 87.31 105 SER A O 1
ATOM 814 N N . MET A 1 106 ? 16.346 -15.794 -14.342 1.00 88.00 106 MET A N 1
ATOM 815 C CA . MET A 1 106 ? 17.525 -15.153 -14.921 1.00 88.00 106 MET A CA 1
ATOM 816 C C . MET A 1 106 ? 17.488 -15.188 -16.447 1.00 88.00 106 MET A C 1
ATOM 818 O O . MET A 1 106 ? 17.788 -14.176 -17.078 1.00 88.00 106 MET A O 1
ATOM 822 N N . ARG A 1 107 ? 17.054 -16.305 -17.045 1.00 88.94 107 ARG A N 1
ATOM 823 C CA . ARG A 1 107 ? 16.899 -16.429 -18.503 1.00 88.94 107 ARG A CA 1
ATOM 824 C C . ARG A 1 107 ? 15.907 -15.423 -19.083 1.00 88.94 107 ARG A C 1
ATOM 826 O O . ARG A 1 107 ? 16.119 -14.955 -20.192 1.00 88.94 107 ARG A O 1
ATOM 833 N N . ILE A 1 108 ? 14.870 -15.031 -18.342 1.00 86.69 108 ILE A N 1
ATOM 834 C CA . ILE A 1 108 ? 13.924 -13.995 -18.796 1.00 86.69 108 ILE A CA 1
ATOM 835 C C . ILE A 1 108 ? 14.630 -12.649 -19.037 1.00 86.69 108 ILE A C 1
ATOM 837 O O . ILE A 1 108 ? 14.238 -11.906 -19.933 1.00 86.69 108 ILE A O 1
ATOM 841 N N . ASN A 1 109 ? 15.700 -12.337 -18.301 1.00 86.75 109 ASN A N 1
ATOM 842 C CA . ASN A 1 109 ? 16.397 -11.052 -18.422 1.00 86.75 109 ASN A CA 1
ATOM 843 C C . ASN A 1 109 ? 17.123 -10.861 -19.765 1.00 86.75 109 ASN A C 1
ATOM 845 O O . ASN A 1 109 ? 17.472 -9.731 -20.103 1.00 86.75 109 ASN A O 1
ATOM 849 N N . SER A 1 110 ? 17.347 -11.931 -20.538 1.00 86.00 110 SER A N 1
ATOM 850 C CA . SER A 1 110 ? 17.912 -11.831 -21.889 1.00 86.00 110 SER A CA 1
ATOM 851 C C . SER A 1 110 ? 16.858 -11.540 -22.965 1.00 86.00 110 SER A C 1
ATOM 853 O O . SER A 1 110 ? 17.219 -11.205 -24.095 1.00 86.00 110 SER A O 1
ATOM 855 N N . VAL A 1 111 ? 15.563 -11.620 -22.634 1.00 82.44 111 VAL A N 1
ATOM 856 C CA . VAL A 1 111 ? 14.471 -11.362 -23.579 1.00 82.44 111 VAL A CA 1
ATOM 857 C C . VAL A 1 111 ? 14.396 -9.871 -23.899 1.00 82.44 111 VAL A C 1
ATOM 859 O O . VAL A 1 111 ? 14.208 -9.028 -23.023 1.00 82.44 111 VAL A O 1
ATOM 862 N N . ARG A 1 112 ? 14.530 -9.531 -25.186 1.00 76.50 112 ARG A N 1
ATOM 863 C CA . ARG A 1 112 ? 14.551 -8.134 -25.641 1.00 76.50 112 ARG A CA 1
ATOM 864 C C . ARG A 1 112 ? 13.192 -7.604 -26.093 1.00 76.50 112 ARG A C 1
ATOM 866 O O . ARG A 1 112 ? 12.967 -6.410 -25.957 1.00 76.50 112 ARG A O 1
ATOM 873 N N . SER A 1 113 ? 12.269 -8.428 -26.570 1.00 76.00 113 SER A N 1
ATOM 874 C CA . SER A 1 113 ? 10.947 -7.956 -27.003 1.00 76.00 113 SER A CA 1
ATOM 875 C C . SER A 1 113 ? 9.896 -9.063 -26.942 1.00 76.00 113 SER A C 1
ATOM 877 O O . SER A 1 113 ? 10.227 -10.248 -26.859 1.00 76.00 113 SER A O 1
ATOM 879 N N . GLY A 1 114 ? 8.619 -8.670 -26.970 1.00 68.69 114 GLY A N 1
ATOM 880 C CA . GLY A 1 114 ? 7.494 -9.599 -27.106 1.00 68.69 114 GLY A CA 1
ATOM 881 C C . GLY A 1 114 ? 7.211 -10.463 -25.874 1.00 68.69 114 GLY A C 1
ATOM 882 O O . GLY A 1 114 ? 6.695 -11.571 -26.025 1.00 68.69 114 GLY A O 1
ATOM 883 N N . ALA A 1 115 ? 7.557 -9.988 -24.673 1.00 76.38 115 ALA A N 1
ATOM 884 C CA . ALA A 1 115 ? 7.251 -10.663 -23.415 1.00 76.38 115 ALA A CA 1
ATOM 885 C C . ALA A 1 115 ? 6.613 -9.702 -22.408 1.00 76.38 115 ALA A C 1
ATOM 887 O O . ALA A 1 115 ? 7.087 -8.584 -22.216 1.00 76.38 115 ALA A O 1
ATOM 888 N N . ALA A 1 116 ? 5.571 -10.179 -21.730 1.00 78.31 116 ALA A N 1
ATOM 889 C CA . ALA A 1 116 ? 5.019 -9.554 -20.538 1.00 78.31 116 ALA A CA 1
ATOM 890 C C . ALA A 1 116 ? 5.512 -10.332 -19.313 1.00 78.31 116 ALA A C 1
ATOM 892 O O . ALA A 1 116 ? 5.326 -11.547 -19.230 1.00 78.31 116 ALA A O 1
ATOM 893 N N . ILE A 1 117 ? 6.157 -9.638 -18.375 1.00 82.81 117 ILE A N 1
ATOM 894 C CA . ILE A 1 117 ? 6.719 -10.241 -17.164 1.00 82.81 117 ILE A CA 1
ATOM 895 C C . ILE A 1 117 ? 5.870 -9.796 -15.979 1.00 82.81 117 ILE A C 1
ATOM 897 O O . ILE A 1 117 ? 5.801 -8.608 -15.672 1.00 82.81 117 ILE A O 1
ATOM 901 N N . ILE A 1 118 ? 5.250 -10.755 -15.295 1.00 83.06 118 ILE A N 1
ATOM 902 C CA . ILE A 1 118 ? 4.526 -10.518 -14.044 1.00 83.06 118 ILE A CA 1
ATOM 903 C C . ILE A 1 118 ? 5.394 -11.069 -12.918 1.00 83.06 118 ILE A C 1
ATOM 905 O O . ILE A 1 118 ? 5.721 -12.254 -12.910 1.00 83.06 118 ILE A O 1
ATOM 909 N N . SER A 1 119 ? 5.811 -10.206 -11.993 1.00 80.31 119 SER A N 1
ATOM 910 C CA . SER A 1 119 ? 6.769 -10.567 -10.948 1.00 80.31 119 SER A CA 1
ATOM 911 C C . SER A 1 119 ? 6.470 -9.851 -9.634 1.00 80.31 119 SER A C 1
ATOM 913 O O . SER A 1 119 ? 6.016 -8.710 -9.626 1.00 80.31 119 SER A O 1
ATOM 915 N N . ALA A 1 120 ? 6.740 -10.535 -8.525 1.00 74.75 120 ALA A N 1
ATOM 916 C CA . ALA A 1 120 ? 6.668 -9.990 -7.175 1.00 74.75 120 ALA A CA 1
ATOM 917 C C . ALA A 1 120 ? 8.026 -9.376 -6.747 1.00 74.75 120 ALA A C 1
ATOM 919 O O . ALA A 1 120 ? 9.081 -9.785 -7.243 1.00 74.75 120 ALA A O 1
ATOM 920 N N . SER A 1 121 ? 8.063 -8.431 -5.801 1.00 79.06 121 SER A N 1
ATOM 921 C CA . SER A 1 121 ? 6.935 -7.889 -5.020 1.00 79.06 121 SER A CA 1
ATOM 922 C C . SER A 1 121 ? 6.237 -6.690 -5.681 1.00 79.06 121 SER A C 1
ATOM 924 O O . SER A 1 121 ? 6.841 -5.937 -6.435 1.00 79.06 121 SER A O 1
ATOM 926 N N . GLY A 1 122 ? 4.947 -6.485 -5.387 1.00 78.69 122 GLY A N 1
ATOM 927 C CA . GLY A 1 122 ? 4.107 -5.480 -6.063 1.00 78.69 122 GLY A CA 1
ATOM 928 C C . GLY A 1 122 ? 4.490 -4.006 -5.845 1.00 78.69 122 GLY A C 1
ATOM 929 O O . GLY A 1 122 ? 3.973 -3.152 -6.561 1.00 78.69 122 GLY A O 1
ATOM 930 N N . MET A 1 123 ? 5.377 -3.712 -4.884 1.00 85.81 123 MET A N 1
ATOM 931 C CA . MET A 1 123 ? 5.930 -2.368 -4.633 1.00 85.81 123 MET A CA 1
ATOM 932 C C . MET A 1 123 ? 7.414 -2.234 -5.013 1.00 85.81 123 MET A C 1
ATOM 934 O O . MET A 1 123 ? 8.041 -1.199 -4.792 1.00 85.81 123 MET A O 1
ATOM 938 N N . CYS A 1 124 ? 7.987 -3.282 -5.609 1.00 89.06 124 CYS A N 1
ATOM 939 C CA . CYS A 1 124 ? 9.352 -3.313 -6.130 1.00 89.06 124 CYS A CA 1
ATOM 940 C C . CYS A 1 124 ? 10.487 -3.185 -5.095 1.00 89.06 124 CYS A C 1
ATOM 942 O O . CYS A 1 124 ? 11.633 -2.978 -5.488 1.00 89.06 124 CYS A O 1
ATOM 944 N N . ASP A 1 125 ? 10.233 -3.366 -3.797 1.00 78.44 125 ASP A N 1
ATOM 945 C CA . ASP A 1 125 ? 11.298 -3.304 -2.778 1.00 78.44 125 ASP A CA 1
ATOM 946 C C . ASP A 1 125 ? 12.077 -4.609 -2.595 1.00 78.44 125 ASP A C 1
ATOM 948 O O . ASP A 1 125 ? 13.220 -4.593 -2.125 1.00 78.44 125 ASP A O 1
ATOM 952 N N . GLY A 1 126 ? 11.532 -5.728 -3.076 1.00 80.56 126 GLY A N 1
ATOM 953 C CA . GLY A 1 126 ? 12.164 -7.041 -2.988 1.00 80.56 126 GLY A CA 1
ATOM 954 C C . GLY A 1 126 ? 11.759 -7.983 -4.117 1.00 80.56 126 GLY A C 1
ATOM 955 O O . GLY A 1 126 ? 10.910 -7.670 -4.950 1.00 80.56 126 GLY A O 1
ATOM 956 N N . GLY A 1 127 ? 12.374 -9.163 -4.133 1.00 84.81 127 GLY A N 1
ATOM 957 C CA . GLY A 1 127 ? 12.053 -10.224 -5.084 1.00 84.81 127 GLY A CA 1
ATOM 958 C C . GLY A 1 127 ? 12.606 -10.016 -6.498 1.00 84.81 127 GLY A C 1
ATOM 959 O O . GLY A 1 127 ? 13.429 -9.138 -6.775 1.00 84.81 127 GLY A O 1
ATOM 960 N N . ARG A 1 128 ? 12.144 -10.877 -7.409 1.00 87.88 128 ARG A N 1
ATOM 961 C CA . ARG A 1 128 ? 12.637 -10.991 -8.791 1.00 87.88 128 ARG A CA 1
ATOM 962 C C . ARG A 1 128 ? 12.334 -9.749 -9.629 1.00 87.88 128 ARG A C 1
ATOM 964 O O . ARG A 1 128 ? 13.094 -9.439 -10.545 1.00 87.88 128 ARG A O 1
ATOM 971 N N . VAL A 1 129 ? 11.298 -8.982 -9.276 1.00 91.69 129 VAL A N 1
ATOM 972 C CA . VAL A 1 129 ? 10.938 -7.740 -9.977 1.00 91.69 129 VAL A CA 1
ATOM 973 C C . VAL A 1 129 ? 12.091 -6.735 -10.015 1.00 91.69 129 VAL A C 1
ATOM 975 O O . VAL A 1 129 ? 12.289 -6.093 -11.040 1.00 91.69 129 VAL A O 1
ATOM 978 N N . LYS A 1 130 ? 12.927 -6.648 -8.968 1.00 91.38 130 LYS A N 1
ATOM 979 C CA . LYS A 1 130 ? 14.097 -5.751 -8.966 1.00 91.38 130 LYS A CA 1
ATOM 980 C C . LYS A 1 130 ? 15.132 -6.156 -10.004 1.00 91.38 130 LYS A C 1
ATOM 982 O O . LYS A 1 130 ? 15.719 -5.291 -10.649 1.00 91.38 130 LYS A O 1
ATOM 987 N N . HIS A 1 131 ? 15.325 -7.458 -10.208 1.00 92.94 131 HIS A N 1
ATOM 988 C CA . HIS A 1 131 ? 16.185 -7.952 -11.277 1.00 92.94 131 HIS A CA 1
ATOM 989 C C . HIS A 1 131 ? 15.586 -7.588 -12.634 1.00 92.94 131 HIS A C 1
ATOM 991 O O . HIS A 1 131 ? 16.264 -6.966 -13.439 1.00 92.94 131 HIS A O 1
ATOM 997 N N . HIS A 1 132 ? 14.302 -7.854 -12.872 1.00 93.44 132 HIS A N 1
ATOM 998 C CA . HIS A 1 132 ? 13.679 -7.500 -14.149 1.00 93.44 132 HIS A CA 1
ATOM 999 C C . HIS A 1 132 ? 13.687 -5.986 -14.422 1.00 93.44 132 HIS A C 1
ATOM 1001 O O . HIS A 1 132 ? 13.956 -5.578 -15.551 1.00 93.44 132 HIS A O 1
ATOM 1007 N N . LEU A 1 133 ? 13.472 -5.145 -13.405 1.00 94.12 133 LEU A N 1
ATOM 1008 C CA . LEU A 1 133 ? 13.587 -3.690 -13.525 1.00 94.12 133 LEU A CA 1
ATOM 1009 C C . LEU A 1 133 ? 15.013 -3.269 -13.874 1.00 94.12 133 LEU A C 1
ATOM 1011 O O . LEU A 1 133 ? 15.182 -2.478 -14.796 1.00 94.12 133 LEU A O 1
ATOM 1015 N N . ARG A 1 134 ? 16.033 -3.839 -13.221 1.00 94.62 134 ARG A N 1
ATOM 1016 C CA . ARG A 1 134 ? 17.449 -3.573 -13.527 1.00 94.62 134 ARG A CA 1
ATOM 1017 C C . ARG A 1 134 ? 17.765 -3.716 -15.021 1.00 94.62 134 ARG A C 1
ATOM 1019 O O . ARG A 1 134 ? 18.496 -2.896 -15.564 1.00 94.62 134 ARG A O 1
ATOM 1026 N N . TYR A 1 135 ? 17.214 -4.730 -15.690 1.00 93.06 135 TYR A N 1
ATOM 1027 C CA . TYR A 1 135 ? 17.478 -4.967 -17.116 1.00 93.06 135 TYR A CA 1
ATOM 1028 C C . TYR A 1 135 ? 16.590 -4.148 -18.065 1.00 93.06 135 TYR A C 1
ATOM 1030 O O . TYR A 1 135 ? 16.952 -3.988 -19.231 1.00 93.06 135 TYR A O 1
ATOM 1038 N N . ASN A 1 136 ? 15.442 -3.635 -17.603 1.00 93.06 136 ASN A N 1
ATOM 1039 C CA . ASN A 1 136 ? 14.415 -3.074 -18.489 1.00 93.06 136 ASN A CA 1
ATOM 1040 C C . ASN A 1 136 ? 14.060 -1.600 -18.244 1.00 93.06 136 ASN A C 1
ATOM 1042 O O . ASN A 1 136 ? 13.619 -0.932 -19.171 1.00 93.06 136 ASN A O 1
ATOM 1046 N N . ILE A 1 137 ? 14.282 -1.042 -17.050 1.00 95.50 137 ILE A N 1
ATOM 1047 C CA . ILE A 1 137 ? 13.816 0.314 -16.698 1.00 95.50 137 ILE A CA 1
ATOM 1048 C C . ILE A 1 137 ? 14.472 1.427 -17.529 1.00 95.50 137 ILE A C 1
ATOM 1050 O O . ILE A 1 137 ? 13.870 2.469 -17.787 1.00 95.50 137 ILE A O 1
ATOM 1054 N N . SER A 1 138 ? 15.698 1.192 -17.993 1.00 96.50 138 SER A N 1
ATOM 1055 C CA . SER A 1 138 ? 16.451 2.122 -18.837 1.00 96.50 138 SER A CA 1
ATOM 1056 C C . SER A 1 138 ? 16.221 1.898 -20.334 1.00 96.50 138 SER A C 1
ATOM 1058 O O . SER A 1 138 ? 16.929 2.473 -21.158 1.00 96.50 138 SER A O 1
ATOM 1060 N N . ARG A 1 139 ? 15.249 1.075 -20.722 1.00 91.38 139 ARG A N 1
ATOM 1061 C CA . ARG A 1 139 ? 14.945 0.787 -22.125 1.00 91.38 139 ARG A CA 1
ATOM 1062 C C . ARG A 1 139 ? 13.674 1.541 -22.533 1.00 91.38 139 ARG A C 1
ATOM 1064 O O . ARG A 1 139 ? 12.622 1.245 -21.970 1.00 91.38 139 ARG A O 1
ATOM 1071 N N . PRO A 1 140 ? 13.744 2.535 -23.439 1.00 89.62 140 PRO A N 1
ATOM 1072 C CA . PRO A 1 140 ? 12.580 3.344 -23.818 1.00 89.62 140 PRO A CA 1
ATOM 1073 C C . PRO A 1 140 ? 11.482 2.554 -24.545 1.00 89.62 140 PRO A C 1
ATOM 1075 O O . PRO A 1 140 ? 10.323 2.961 -24.543 1.00 89.62 140 PRO A O 1
ATOM 1078 N N . GLU A 1 141 ? 11.828 1.412 -25.139 1.00 84.12 141 GLU A N 1
ATOM 1079 C CA . GLU A 1 141 ? 10.891 0.481 -25.765 1.00 84.12 141 GLU A CA 1
ATOM 1080 C C . GLU A 1 141 ? 10.122 -0.392 -24.758 1.00 84.12 141 GLU A C 1
ATOM 1082 O O . GLU A 1 141 ? 9.190 -1.095 -25.140 1.00 84.12 141 GLU A O 1
ATOM 1087 N N . CYS A 1 142 ? 10.508 -0.376 -23.478 1.00 87.94 142 CYS A N 1
ATOM 1088 C CA . CYS A 1 142 ? 9.835 -1.132 -22.429 1.00 87.94 142 CYS A CA 1
ATOM 1089 C C . CYS A 1 142 ? 8.751 -0.301 -21.734 1.00 87.94 142 CYS A C 1
ATOM 1091 O O . CYS A 1 142 ? 8.854 0.919 -21.595 1.00 87.94 142 CYS A O 1
ATOM 1093 N N . SER A 1 143 ? 7.751 -1.007 -21.213 1.00 85.56 143 SER A N 1
ATOM 1094 C CA . SER A 1 143 ? 6.667 -0.450 -20.407 1.00 85.56 143 SER A CA 1
ATOM 1095 C C . SER A 1 143 ? 6.651 -1.109 -19.026 1.00 85.56 143 SER A C 1
ATOM 1097 O O . SER A 1 143 ? 6.842 -2.319 -18.906 1.00 85.56 143 SER A O 1
ATOM 1099 N N . ILE A 1 144 ? 6.420 -0.319 -17.978 1.00 90.31 144 ILE A N 1
ATOM 1100 C CA . ILE A 1 144 ? 6.234 -0.769 -16.595 1.00 90.31 144 ILE A CA 1
ATOM 1101 C C . ILE A 1 144 ? 4.800 -0.443 -16.197 1.00 90.31 144 ILE A C 1
ATOM 1103 O O . ILE A 1 144 ? 4.378 0.709 -16.272 1.00 90.31 144 ILE A O 1
ATOM 1107 N N . VAL A 1 145 ? 4.057 -1.457 -15.761 1.00 85.12 145 VAL A N 1
ATOM 1108 C CA . VAL A 1 145 ? 2.641 -1.323 -15.412 1.00 85.12 145 VAL A CA 1
ATOM 1109 C C . VAL A 1 145 ? 2.451 -1.631 -13.931 1.00 85.12 145 VAL A C 1
ATOM 1111 O O . VAL A 1 145 ? 2.636 -2.767 -13.497 1.00 85.12 145 VAL A O 1
ATOM 1114 N N . PHE A 1 146 ? 2.046 -0.627 -13.157 1.00 86.31 146 PHE A N 1
ATOM 1115 C CA . PHE A 1 146 ? 1.663 -0.784 -11.756 1.00 86.31 146 PHE A CA 1
ATOM 1116 C C . PHE A 1 146 ? 0.152 -0.960 -11.648 1.00 86.31 146 PHE A C 1
ATOM 1118 O O . PHE A 1 146 ? -0.611 -0.082 -12.037 1.00 86.31 146 PHE A O 1
ATOM 1125 N N . VAL A 1 147 ? -0.291 -2.086 -11.096 1.00 78.38 147 VAL A N 1
ATOM 1126 C CA . VAL A 1 147 ? -1.720 -2.453 -11.002 1.00 78.38 147 VAL A CA 1
ATOM 1127 C C . VAL A 1 147 ? -2.360 -2.128 -9.645 1.00 78.38 147 VAL A C 1
ATOM 1129 O O . VAL A 1 147 ? -3.522 -2.448 -9.404 1.00 78.38 147 VAL A O 1
ATOM 1132 N N . GLY A 1 148 ? -1.604 -1.517 -8.732 1.00 73.81 148 GLY A N 1
ATOM 1133 C CA . GLY A 1 148 ? -2.049 -1.212 -7.375 1.00 73.81 148 GLY A CA 1
ATOM 1134 C C . GLY A 1 148 ? -1.278 -0.055 -6.745 1.00 73.81 148 GLY A C 1
ATOM 1135 O O . GLY A 1 148 ? -0.326 0.471 -7.324 1.00 73.81 148 GLY A O 1
ATOM 1136 N N . PHE A 1 149 ? -1.710 0.345 -5.548 1.00 80.56 149 PHE A N 1
ATOM 1137 C CA . PHE A 1 149 ? -1.081 1.397 -4.750 1.00 80.56 149 PHE A CA 1
ATOM 1138 C C . PHE A 1 149 ? 0.404 1.123 -4.484 1.00 80.56 149 PHE A C 1
ATOM 1140 O O . PHE A 1 149 ? 0.807 -0.022 -4.296 1.00 80.56 149 PHE A O 1
ATOM 1147 N N . GLN A 1 150 ? 1.195 2.193 -4.452 1.00 82.50 150 GLN A N 1
ATOM 1148 C CA . GLN A 1 150 ? 2.621 2.162 -4.154 1.00 82.50 150 GLN A CA 1
ATOM 1149 C C . GLN A 1 150 ? 2.869 3.018 -2.911 1.00 82.50 150 GLN A C 1
ATOM 1151 O O . GLN A 1 150 ? 2.621 4.226 -2.933 1.00 82.50 150 GLN A O 1
ATOM 1156 N N . ALA A 1 151 ? 3.327 2.394 -1.829 1.00 75.06 151 ALA A N 1
ATOM 1157 C CA . ALA A 1 151 ? 3.552 3.074 -0.560 1.00 75.06 151 ALA A CA 1
ATOM 1158 C C . ALA A 1 151 ? 4.699 4.088 -0.647 1.00 75.06 151 ALA A C 1
ATOM 1160 O O . ALA A 1 151 ? 5.679 3.858 -1.362 1.00 75.06 151 ALA A O 1
ATOM 1161 N N . ALA A 1 152 ? 4.600 5.199 0.086 1.00 76.44 152 ALA A N 1
ATOM 1162 C CA . ALA A 1 152 ? 5.719 6.117 0.274 1.00 76.44 152 ALA A CA 1
ATOM 1163 C C . ALA A 1 152 ? 7.007 5.373 0.684 1.00 76.44 152 ALA A C 1
ATOM 1165 O O . ALA A 1 152 ? 6.976 4.379 1.404 1.00 76.44 152 ALA A O 1
ATOM 1166 N N . GLY A 1 153 ? 8.153 5.834 0.177 1.00 79.25 153 GLY A N 1
ATOM 1167 C CA . GLY A 1 153 ? 9.469 5.240 0.451 1.00 79.25 153 GLY A CA 1
ATOM 1168 C C . GLY A 1 153 ? 9.879 4.090 -0.480 1.00 79.25 153 GLY A C 1
ATOM 1169 O O . GLY A 1 153 ? 11.078 3.945 -0.752 1.00 79.25 153 GLY A O 1
ATOM 1170 N N . THR A 1 154 ? 8.911 3.358 -1.038 1.00 85.69 154 THR A N 1
ATOM 1171 C CA . THR A 1 154 ? 9.149 2.191 -1.909 1.00 85.69 154 THR A CA 1
ATOM 1172 C C . THR A 1 154 ? 9.786 2.566 -3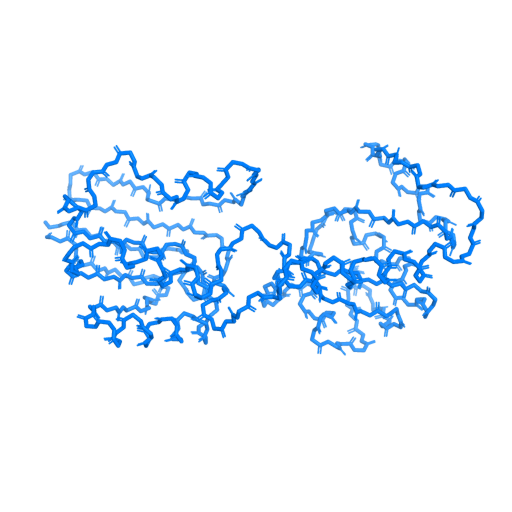.249 1.00 85.69 154 THR A C 1
ATOM 1174 O O . THR A 1 154 ? 9.616 3.684 -3.754 1.00 85.69 154 THR A O 1
ATOM 1177 N N . LEU A 1 155 ? 10.510 1.631 -3.873 1.00 90.69 155 LEU A N 1
ATOM 1178 C CA . LEU A 1 155 ? 11.026 1.816 -5.235 1.00 90.69 155 LEU A CA 1
ATOM 1179 C C . LEU A 1 155 ? 9.888 2.080 -6.230 1.00 90.69 155 LEU A C 1
ATOM 1181 O O . LEU A 1 155 ? 9.996 2.978 -7.066 1.00 90.69 155 LEU A O 1
ATOM 1185 N N . GLY A 1 156 ? 8.798 1.318 -6.138 1.00 90.06 156 GLY A N 1
ATOM 1186 C CA . GLY A 1 156 ? 7.666 1.457 -7.043 1.00 90.06 156 GLY A CA 1
ATOM 1187 C C . GLY A 1 156 ? 7.003 2.832 -6.960 1.00 90.06 156 GLY A C 1
ATOM 1188 O O . GLY A 1 156 ? 6.696 3.419 -7.998 1.00 90.06 156 GLY A O 1
ATOM 1189 N N . ARG A 1 157 ? 6.890 3.417 -5.758 1.00 89.00 157 ARG A N 1
ATOM 1190 C CA . ARG A 1 157 ? 6.353 4.777 -5.588 1.00 89.00 157 ARG A CA 1
ATOM 1191 C C . ARG A 1 157 ? 7.222 5.829 -6.261 1.00 89.00 157 ARG A C 1
ATOM 1193 O O . ARG A 1 157 ? 6.689 6.657 -6.983 1.00 89.00 157 ARG A O 1
ATOM 1200 N N . ARG A 1 158 ? 8.550 5.742 -6.137 1.00 93.06 158 ARG A N 1
ATOM 1201 C CA . ARG A 1 158 ? 9.469 6.672 -6.828 1.00 93.06 158 ARG A CA 1
ATOM 1202 C C . ARG A 1 158 ? 9.300 6.629 -8.346 1.00 93.06 158 ARG A C 1
ATOM 1204 O O . ARG A 1 158 ? 9.362 7.666 -8.999 1.00 93.06 158 ARG A O 1
ATOM 1211 N N . ILE A 1 159 ? 9.101 5.433 -8.905 1.00 95.06 159 ILE A N 1
ATOM 1212 C CA . ILE A 1 159 ? 8.879 5.257 -10.346 1.00 95.06 159 ILE A CA 1
ATOM 1213 C C . ILE A 1 159 ? 7.534 5.875 -10.750 1.00 95.06 159 ILE A C 1
ATOM 1215 O O . ILE A 1 159 ? 7.479 6.616 -11.728 1.00 95.06 159 ILE A O 1
ATOM 1219 N N . VAL A 1 160 ? 6.466 5.603 -9.992 1.00 93.06 160 VAL A N 1
ATOM 1220 C CA . VAL A 1 160 ? 5.127 6.165 -10.241 1.00 93.06 160 VAL A CA 1
ATOM 1221 C C . VAL A 1 160 ? 5.109 7.691 -10.128 1.00 93.06 160 VAL A C 1
ATOM 1223 O O . VAL A 1 160 ? 4.483 8.343 -10.959 1.00 93.06 160 VAL A O 1
ATOM 1226 N N . ASP A 1 161 ? 5.842 8.261 -9.171 1.00 93.25 161 ASP A N 1
ATOM 1227 C CA . ASP A 1 161 ? 5.962 9.711 -8.973 1.00 93.25 161 ASP A CA 1
ATOM 1228 C C . ASP A 1 161 ? 6.833 10.394 -10.056 1.00 93.25 161 ASP A C 1
ATOM 1230 O O . ASP A 1 161 ? 7.011 11.611 -10.047 1.00 93.25 161 ASP A O 1
ATOM 1234 N N . GLY A 1 162 ? 7.370 9.632 -11.020 1.00 94.50 162 GLY A N 1
ATOM 1235 C CA . GLY A 1 162 ? 8.045 10.168 -12.204 1.00 94.50 162 GLY A CA 1
ATOM 1236 C C . GLY A 1 162 ? 9.544 10.429 -12.039 1.00 94.50 162 GLY A C 1
ATOM 1237 O O . GLY A 1 162 ? 10.112 11.216 -12.806 1.00 94.50 162 GLY A O 1
ATOM 1238 N N . ALA A 1 163 ? 10.204 9.777 -11.073 1.00 96.12 163 ALA A N 1
ATOM 1239 C CA . ALA A 1 163 ? 11.648 9.898 -10.883 1.00 96.12 163 ALA A CA 1
ATOM 1240 C C . ALA A 1 163 ? 12.412 9.588 -12.181 1.00 96.12 163 ALA A C 1
ATOM 1242 O O . ALA A 1 163 ? 12.214 8.546 -12.800 1.00 96.12 163 ALA A O 1
ATOM 1243 N N . LYS A 1 164 ? 13.328 10.479 -12.582 1.00 96.94 164 LYS A N 1
ATOM 1244 C CA . LYS A 1 164 ? 14.160 10.294 -13.789 1.00 96.94 164 LYS A CA 1
ATOM 1245 C C . LYS A 1 164 ? 15.283 9.280 -13.593 1.00 96.94 164 LYS A C 1
ATOM 1247 O O . LYS A 1 164 ? 15.744 8.681 -14.561 1.00 96.94 164 LYS A O 1
ATOM 1252 N N . THR A 1 165 ? 15.677 9.062 -12.343 1.00 97.31 165 THR A N 1
ATOM 1253 C CA . THR A 1 165 ? 16.685 8.085 -11.939 1.00 97.31 165 THR A CA 1
ATOM 1254 C C . THR A 1 165 ? 16.227 7.409 -10.656 1.00 97.31 165 THR A C 1
ATOM 1256 O O . THR A 1 165 ? 15.738 8.072 -9.742 1.00 97.31 165 THR A O 1
ATOM 1259 N N . VAL A 1 166 ? 16.413 6.094 -10.565 1.00 96.06 166 VAL A N 1
ATOM 1260 C CA . VAL A 1 166 ? 16.138 5.303 -9.358 1.00 96.06 166 VAL A CA 1
ATOM 1261 C C . VAL A 1 166 ? 17.327 4.413 -9.017 1.00 96.06 166 VAL A C 1
ATOM 1263 O O . VAL A 1 166 ? 18.149 4.116 -9.880 1.00 96.06 166 VAL A O 1
ATOM 1266 N N . ARG A 1 167 ? 17.433 3.975 -7.757 1.00 94.50 167 ARG A N 1
ATOM 1267 C CA . ARG A 1 167 ? 18.466 3.024 -7.326 1.00 94.50 167 ARG A CA 1
ATOM 1268 C C . ARG A 1 167 ? 17.900 1.614 -7.247 1.00 94.50 167 ARG A C 1
ATOM 1270 O O . ARG A 1 167 ? 16.896 1.389 -6.575 1.00 94.50 167 ARG A O 1
ATOM 1277 N N . ILE A 1 168 ? 18.570 0.661 -7.886 1.00 94.19 168 ILE A N 1
ATOM 1278 C CA . ILE A 1 168 ? 18.216 -0.759 -7.863 1.00 94.19 168 ILE A CA 1
ATOM 1279 C C . ILE A 1 168 ? 19.472 -1.535 -7.467 1.00 94.19 168 ILE A C 1
ATOM 1281 O O . ILE A 1 168 ? 20.469 -1.499 -8.176 1.00 94.19 168 ILE A O 1
ATOM 1285 N N . PHE A 1 169 ? 19.426 -2.222 -6.319 1.00 92.94 169 PHE A N 1
ATOM 1286 C CA . PHE A 1 169 ? 20.599 -2.865 -5.697 1.00 92.94 169 PHE A CA 1
ATOM 1287 C C . PHE A 1 169 ? 21.769 -1.894 -5.454 1.00 92.94 169 PHE A C 1
ATOM 1289 O O . PHE A 1 169 ? 22.919 -2.231 -5.695 1.00 92.94 169 PHE A O 1
ATOM 1296 N N . GLY A 1 170 ? 21.466 -0.669 -5.011 1.00 90.88 170 GLY A N 1
ATOM 1297 C CA . GLY A 1 170 ? 22.463 0.381 -4.749 1.00 90.88 170 GLY A CA 1
ATOM 1298 C C . GLY A 1 170 ? 22.873 1.182 -5.989 1.00 90.88 170 GLY A C 1
ATOM 1299 O O . GLY A 1 170 ? 23.150 2.378 -5.872 1.00 90.88 170 GLY A O 1
ATOM 1300 N N . GLU A 1 171 ? 22.786 0.571 -7.168 1.00 95.50 171 GLU A N 1
ATOM 1301 C CA . GLU A 1 171 ? 23.218 1.147 -8.443 1.00 95.50 171 GLU A CA 1
ATOM 1302 C C . GLU A 1 171 ? 22.160 2.070 -9.078 1.00 95.50 171 GLU A C 1
ATOM 1304 O O . GLU A 1 171 ? 20.963 1.762 -9.008 1.00 95.50 171 GLU A O 1
ATOM 1309 N N . PRO A 1 172 ? 22.554 3.197 -9.702 1.00 97.12 172 PRO A N 1
ATOM 1310 C CA . PRO A 1 172 ? 21.631 4.125 -10.350 1.00 97.12 172 PRO A CA 1
ATOM 1311 C C . PRO A 1 172 ? 21.200 3.646 -11.746 1.00 97.12 172 PRO A C 1
ATOM 1313 O O . PRO A 1 172 ? 22.017 3.228 -12.560 1.00 97.12 172 PRO A O 1
ATOM 1316 N N . TYR A 1 173 ? 19.910 3.789 -12.056 1.00 97.75 173 TYR A N 1
ATOM 1317 C CA . TYR A 1 173 ? 19.330 3.497 -13.368 1.00 97.75 173 TYR A CA 1
ATOM 1318 C C . TYR A 1 173 ? 18.439 4.646 -13.827 1.00 97.75 173 TYR A C 1
ATOM 1320 O O . TYR A 1 173 ? 17.567 5.100 -13.082 1.00 97.75 173 TYR A O 1
ATOM 1328 N N . ALA A 1 174 ? 18.625 5.089 -15.071 1.00 98.00 174 ALA A N 1
ATOM 1329 C CA . ALA A 1 174 ? 17.741 6.065 -15.697 1.00 98.00 174 ALA A CA 1
ATOM 1330 C C . ALA A 1 174 ? 16.377 5.427 -15.989 1.00 98.00 174 ALA A C 1
ATOM 1332 O O . ALA A 1 174 ? 16.316 4.326 -16.544 1.00 98.00 174 ALA A O 1
ATOM 1333 N N . VAL A 1 175 ? 15.295 6.126 -15.661 1.00 97.50 175 VAL A N 1
ATOM 1334 C CA . VAL A 1 175 ? 13.924 5.709 -15.962 1.00 97.50 175 VAL A CA 1
ATOM 1335 C C . VAL A 1 175 ? 13.564 6.228 -17.345 1.00 97.50 175 VAL A C 1
ATOM 1337 O O . VAL A 1 175 ? 13.234 7.399 -17.526 1.00 97.50 175 VAL A O 1
ATOM 1340 N N . ARG A 1 176 ? 13.697 5.347 -18.338 1.00 95.50 176 ARG A N 1
ATOM 1341 C CA . ARG A 1 176 ? 13.351 5.627 -19.740 1.00 95.50 176 ARG A CA 1
ATOM 1342 C C . ARG A 1 176 ? 12.153 4.820 -20.220 1.00 95.50 176 ARG A C 1
ATOM 1344 O O . ARG A 1 176 ? 11.501 5.242 -21.167 1.00 95.50 176 ARG A O 1
ATOM 1351 N N . ALA A 1 177 ? 11.870 3.692 -19.572 1.00 91.69 177 ALA A N 1
ATOM 1352 C CA . ALA A 1 177 ? 10.671 2.910 -19.822 1.00 91.69 177 ALA A CA 1
ATOM 1353 C C . ALA A 1 177 ? 9.406 3.747 -19.573 1.00 91.69 177 ALA A C 1
ATOM 1355 O O . ALA A 1 177 ? 9.361 4.571 -18.655 1.00 91.69 177 ALA A O 1
ATOM 1356 N N . LYS A 1 178 ? 8.364 3.503 -20.370 1.00 89.69 178 LYS A N 1
ATOM 1357 C CA . LYS A 1 178 ? 7.044 4.116 -20.179 1.00 89.69 178 LYS A CA 1
ATOM 1358 C C . LYS A 1 178 ? 6.425 3.578 -18.887 1.00 89.69 178 LYS A C 1
ATOM 1360 O O . LYS A 1 178 ? 6.467 2.374 -18.645 1.00 89.69 178 LYS A O 1
ATOM 1365 N N . VAL A 1 179 ? 5.840 4.442 -18.062 1.00 89.81 179 VAL A N 1
ATOM 1366 C CA . VAL A 1 179 ? 5.230 4.050 -16.780 1.00 89.81 179 VAL A CA 1
ATOM 1367 C C . VAL A 1 179 ? 3.718 4.226 -16.858 1.00 89.81 179 VAL A C 1
ATOM 1369 O O . VAL A 1 179 ? 3.234 5.312 -17.165 1.00 89.81 179 VAL A O 1
ATOM 1372 N N . PHE A 1 180 ? 2.979 3.164 -16.549 1.00 83.25 180 PHE A N 1
ATOM 1373 C CA . PHE A 1 180 ? 1.519 3.141 -16.524 1.00 83.25 180 PHE A CA 1
ATOM 1374 C C . PHE A 1 180 ? 1.012 2.739 -15.139 1.00 83.25 180 PHE A C 1
ATOM 1376 O O . PHE A 1 180 ? 1.589 1.870 -14.480 1.00 83.25 180 PHE A O 1
ATOM 1383 N N . THR A 1 181 ? -0.100 3.337 -14.710 1.00 81.25 181 THR A N 1
ATOM 1384 C CA . THR A 1 181 ? -0.785 3.001 -13.456 1.00 81.25 181 THR A CA 1
ATOM 1385 C C . THR A 1 181 ? -2.233 2.599 -13.726 1.00 81.25 181 THR A C 1
ATOM 1387 O O . THR A 1 181 ? -3.061 3.395 -14.166 1.00 81.25 181 THR A O 1
ATOM 1390 N N . ILE A 1 182 ? -2.553 1.344 -13.422 1.00 74.50 182 ILE A N 1
ATOM 1391 C CA . ILE A 1 182 ? -3.890 0.768 -13.553 1.00 74.50 182 ILE A CA 1
ATOM 1392 C C . ILE A 1 182 ? -4.521 0.739 -12.159 1.00 74.50 182 ILE A C 1
ATOM 1394 O O . ILE A 1 182 ? -4.353 -0.201 -11.387 1.00 74.50 182 ILE A O 1
ATOM 1398 N N . GLY A 1 183 ? -5.237 1.810 -11.814 1.00 57.69 183 GLY A N 1
AT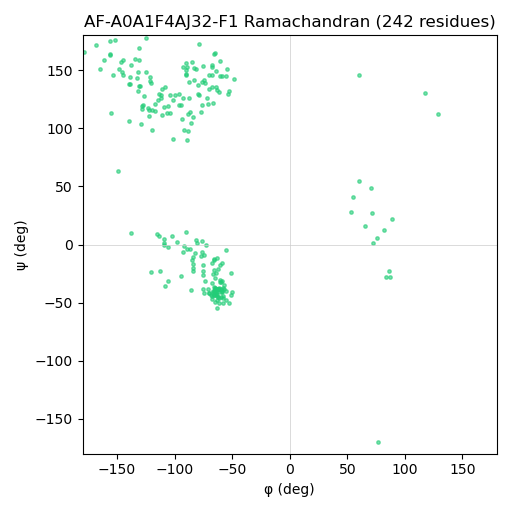OM 1399 C CA . GLY A 1 183 ? -5.780 2.041 -10.469 1.00 57.69 183 GLY A CA 1
ATOM 1400 C C . GLY A 1 183 ? -7.021 1.222 -10.085 1.00 57.69 183 GLY A C 1
ATOM 1401 O O . GLY A 1 183 ? -7.567 1.461 -9.015 1.00 57.69 183 GLY A O 1
ATOM 1402 N N . GLY A 1 184 ? -7.497 0.309 -10.940 1.00 56.28 184 GLY A N 1
ATOM 1403 C CA . GLY A 1 184 ? -8.744 -0.446 -10.727 1.00 56.28 184 GLY A CA 1
ATOM 1404 C C . GLY A 1 184 ? -8.581 -1.936 -10.404 1.00 56.28 184 GLY A C 1
ATOM 1405 O O . GLY A 1 184 ? -9.583 -2.633 -10.255 1.00 56.28 184 GLY A O 1
ATOM 1406 N N . LEU A 1 185 ? -7.349 -2.452 -10.312 1.00 57.16 185 LEU A N 1
ATOM 1407 C CA . LEU A 1 185 ? -7.080 -3.872 -10.021 1.00 57.16 185 LEU A CA 1
ATOM 1408 C C . LEU A 1 185 ? -6.662 -4.137 -8.566 1.00 57.16 185 LEU A C 1
ATOM 1410 O O . LEU A 1 185 ? -6.308 -5.265 -8.223 1.00 57.16 185 LEU A O 1
ATOM 1414 N N . SER A 1 186 ? -6.726 -3.127 -7.698 1.00 60.06 186 SER A N 1
ATOM 1415 C CA . SER A 1 186 ? -6.466 -3.317 -6.274 1.00 60.06 186 SER A CA 1
ATOM 1416 C C . SER A 1 186 ? -7.578 -4.120 -5.594 1.00 60.06 186 SER A C 1
ATOM 1418 O O . SER A 1 186 ? -8.750 -3.992 -5.940 1.00 60.06 186 SER A O 1
ATOM 1420 N N . ALA A 1 187 ? -7.211 -4.941 -4.606 1.00 58.00 187 ALA A N 1
ATOM 1421 C CA . ALA A 1 187 ? -8.159 -5.705 -3.795 1.00 58.00 187 ALA A CA 1
ATOM 1422 C C . ALA A 1 187 ? -8.883 -4.854 -2.729 1.00 58.00 187 ALA A C 1
ATOM 1424 O O . ALA A 1 187 ? -9.791 -5.358 -2.069 1.00 58.00 187 ALA A O 1
ATOM 1425 N N . HIS A 1 188 ? -8.486 -3.590 -2.569 1.00 65.38 188 HIS A N 1
ATOM 1426 C CA . HIS A 1 188 ? -8.958 -2.696 -1.515 1.00 65.38 188 HIS A CA 1
ATOM 1427 C C . HIS A 1 188 ? -10.192 -1.908 -1.957 1.00 65.38 188 HIS A C 1
ATOM 1429 O O . HIS A 1 188 ? -10.386 -1.661 -3.144 1.00 65.38 188 HIS A O 1
ATOM 1435 N N . ALA A 1 189 ? -11.064 -1.544 -1.019 1.00 63.66 189 ALA A N 1
ATOM 1436 C CA . ALA A 1 189 ? -12.238 -0.731 -1.325 1.00 63.66 189 ALA A CA 1
ATOM 1437 C C . ALA A 1 189 ? -11.826 0.727 -1.590 1.00 63.66 189 ALA A C 1
ATOM 1439 O O . ALA A 1 189 ? -10.987 1.277 -0.879 1.00 63.66 189 ALA A O 1
ATOM 1440 N N . ASP A 1 190 ? -12.430 1.363 -2.594 1.00 70.38 190 ASP A N 1
ATOM 1441 C CA . ASP A 1 190 ? -12.272 2.801 -2.802 1.00 70.38 190 ASP A CA 1
ATOM 1442 C C . ASP A 1 190 ? -13.153 3.609 -1.837 1.00 70.38 190 ASP A C 1
ATOM 1444 O O . ASP A 1 190 ? -13.972 3.052 -1.097 1.00 70.38 190 ASP A O 1
ATOM 1448 N N . ARG A 1 191 ? -12.992 4.939 -1.818 1.00 80.19 191 ARG A N 1
ATOM 1449 C CA . ARG A 1 191 ? -13.751 5.803 -0.898 1.00 80.19 191 ARG A CA 1
ATOM 1450 C C . ARG A 1 191 ? -15.273 5.570 -0.973 1.00 80.19 191 ARG A C 1
ATOM 1452 O O . ARG A 1 191 ? -15.872 5.386 0.088 1.00 80.19 191 ARG A O 1
ATOM 1459 N N . PRO A 1 192 ? -15.932 5.562 -2.150 1.00 73.38 192 PRO A N 1
ATOM 1460 C CA . PRO A 1 192 ? -17.363 5.269 -2.231 1.00 73.38 192 PRO A CA 1
ATOM 1461 C C . PRO A 1 192 ? -17.737 3.894 -1.674 1.00 73.38 192 PRO A C 1
ATOM 1463 O O . PRO A 1 192 ? -18.733 3.789 -0.961 1.00 73.38 192 PRO A O 1
ATOM 1466 N N . ALA A 1 193 ? -16.943 2.853 -1.946 1.00 69.38 193 ALA A N 1
ATOM 1467 C CA . ALA A 1 193 ? -17.196 1.520 -1.409 1.00 69.38 193 ALA A CA 1
ATOM 1468 C C . ALA A 1 193 ? -17.047 1.468 0.122 1.00 69.38 193 ALA A C 1
ATOM 1470 O O . ALA A 1 193 ? -17.895 0.868 0.784 1.00 69.38 193 ALA A O 1
ATOM 1471 N N . LEU A 1 194 ? -16.038 2.138 0.694 1.00 76.75 194 LEU A N 1
ATOM 1472 C CA . LEU A 1 194 ? -15.856 2.261 2.148 1.00 76.75 194 LEU A CA 1
ATOM 1473 C C . LEU A 1 194 ? -17.025 3.009 2.801 1.00 76.75 194 LEU A C 1
ATOM 1475 O O . LEU A 1 194 ? -17.608 2.536 3.774 1.00 76.75 194 LEU A O 1
ATOM 1479 N N . LEU A 1 195 ? -17.426 4.152 2.240 1.00 79.88 195 LEU A N 1
ATOM 1480 C CA . LEU A 1 195 ? -18.563 4.924 2.749 1.00 79.88 195 LEU A CA 1
ATOM 1481 C C . LEU A 1 195 ? -19.893 4.176 2.593 1.00 79.88 195 LEU A C 1
ATOM 1483 O O . LEU A 1 195 ? -20.753 4.278 3.467 1.00 79.88 195 LEU A O 1
ATOM 1487 N N . GLY A 1 196 ? -20.056 3.426 1.501 1.00 75.00 196 GLY A N 1
ATOM 1488 C CA . GLY A 1 196 ? -21.200 2.549 1.283 1.00 75.00 196 GLY A CA 1
ATOM 1489 C C . GLY A 1 196 ? -21.248 1.429 2.316 1.00 75.00 196 GLY A C 1
ATOM 1490 O O . GLY A 1 196 ? -22.302 1.179 2.890 1.00 75.00 196 GLY A O 1
ATOM 1491 N N . TRP A 1 197 ? -20.108 0.804 2.622 1.00 76.56 197 TRP A N 1
ATOM 1492 C CA . TRP A 1 197 ? -19.995 -0.197 3.684 1.00 76.56 197 TRP A CA 1
ATOM 1493 C C . TRP A 1 197 ? -20.417 0.371 5.047 1.00 76.56 197 TRP A C 1
ATOM 1495 O O . TRP A 1 197 ? -21.315 -0.190 5.674 1.00 76.56 197 TRP A O 1
ATOM 1505 N N . LEU A 1 198 ? -19.884 1.535 5.442 1.00 76.75 198 LEU A N 1
ATOM 1506 C CA . LEU A 1 198 ? -20.266 2.230 6.684 1.00 76.75 198 LEU A CA 1
ATOM 1507 C C . LEU A 1 198 ? -21.765 2.570 6.745 1.00 76.75 198 LEU A C 1
ATOM 1509 O O . LEU A 1 198 ? -22.362 2.554 7.818 1.00 76.75 198 LEU A O 1
ATOM 1513 N N . GLY A 1 199 ? -22.399 2.829 5.598 1.00 77.12 199 GLY A N 1
ATOM 1514 C CA . GLY A 1 199 ? -23.834 3.108 5.505 1.00 77.12 199 GLY A CA 1
ATOM 1515 C C . GLY A 1 199 ? -24.754 1.957 5.937 1.00 77.12 199 GLY A C 1
ATOM 1516 O O . GLY A 1 199 ? -25.945 2.182 6.121 1.00 77.12 199 GLY A O 1
ATOM 1517 N N . HIS A 1 200 ? -24.236 0.740 6.133 1.00 76.25 200 HIS A N 1
ATOM 1518 C CA . HIS A 1 200 ? -25.036 -0.409 6.581 1.00 76.25 200 HIS A CA 1
ATOM 1519 C C . HIS A 1 200 ? -25.248 -0.454 8.107 1.00 76.25 200 HIS A C 1
ATOM 1521 O O . HIS A 1 200 ? -26.019 -1.284 8.600 1.00 76.25 200 HIS A O 1
ATOM 1527 N N . PHE A 1 201 ? -24.590 0.421 8.872 1.00 75.00 201 PHE A N 1
ATOM 1528 C CA . PHE A 1 201 ? -24.799 0.535 10.314 1.00 75.00 201 PHE A CA 1
ATOM 1529 C C . PHE A 1 201 ? -26.068 1.345 10.613 1.00 75.00 201 PHE A C 1
ATOM 1531 O O . PHE A 1 201 ? -26.243 2.455 10.118 1.00 75.00 201 PHE A O 1
ATOM 1538 N N . LYS A 1 202 ? -26.953 0.810 11.468 1.00 72.12 202 LYS A N 1
ATOM 1539 C CA . LYS A 1 202 ? -28.193 1.507 11.878 1.00 72.12 202 LYS A CA 1
ATOM 1540 C C . LYS A 1 202 ? -27.948 2.634 12.888 1.00 72.12 202 LYS A C 1
ATOM 1542 O O . LYS A 1 202 ? -28.761 3.545 12.993 1.00 72.12 202 LYS A O 1
ATOM 1547 N N . ARG A 1 203 ? -26.869 2.542 13.669 1.00 76.19 203 ARG A N 1
ATOM 1548 C CA . ARG A 1 203 ? -26.429 3.550 14.642 1.00 76.19 203 ARG A CA 1
ATOM 1549 C C . ARG A 1 203 ? -24.938 3.785 14.449 1.00 76.19 203 ARG A C 1
ATOM 1551 O O . ARG A 1 203 ? -24.210 2.838 14.164 1.00 76.19 203 ARG A O 1
ATOM 1558 N N . ALA A 1 204 ? -24.505 5.031 14.608 1.00 79.44 204 ALA A N 1
ATOM 1559 C CA . ALA A 1 204 ? -23.089 5.361 14.575 1.00 79.44 204 ALA A CA 1
ATOM 1560 C C . ALA A 1 204 ? -22.361 4.670 15.748 1.00 79.44 204 ALA A C 1
ATOM 1562 O O . ALA A 1 204 ? -22.870 4.716 16.874 1.00 79.44 204 ALA A O 1
ATOM 1563 N N . PRO A 1 205 ? -21.185 4.058 15.522 1.00 78.88 205 PRO A N 1
ATOM 1564 C CA . PRO A 1 205 ? -20.304 3.611 16.592 1.00 78.88 205 PRO A CA 1
ATOM 1565 C C . PRO A 1 205 ? -19.973 4.761 17.545 1.00 78.88 205 PRO A C 1
ATOM 1567 O O . PRO A 1 205 ? -19.896 5.923 17.134 1.00 78.88 205 PRO A O 1
ATOM 1570 N N . ARG A 1 206 ? -19.717 4.433 18.817 1.00 81.31 206 ARG A N 1
ATOM 1571 C CA . ARG A 1 206 ? -19.325 5.433 19.827 1.00 81.31 206 ARG A CA 1
ATOM 1572 C C . ARG A 1 206 ? -18.038 6.167 19.447 1.00 81.31 206 ARG A C 1
ATOM 1574 O O . ARG A 1 206 ? -17.899 7.338 19.782 1.00 81.31 206 ARG A O 1
ATOM 1581 N N . GLN A 1 207 ? -17.130 5.476 18.760 1.00 84.56 207 GLN A N 1
ATOM 1582 C CA . GLN A 1 207 ? -15.880 6.005 18.229 1.00 84.56 207 GLN A CA 1
ATOM 1583 C C . GLN A 1 207 ? -15.447 5.176 17.012 1.00 84.56 207 GLN A C 1
ATOM 1585 O O . GLN A 1 207 ? -15.685 3.967 16.965 1.00 84.56 207 GLN A O 1
ATOM 1590 N N . THR A 1 208 ? -14.820 5.834 16.035 1.00 85.50 208 THR A N 1
ATOM 1591 C CA . THR A 1 208 ? -14.216 5.215 14.846 1.00 85.50 208 THR A CA 1
ATOM 1592 C C . THR A 1 208 ? -12.763 5.665 14.731 1.00 85.50 208 THR A C 1
ATOM 1594 O O . THR A 1 208 ? -12.493 6.866 14.719 1.00 85.50 208 THR A O 1
ATOM 1597 N N . TRP A 1 209 ? -11.826 4.730 14.593 1.00 86.19 209 TRP A N 1
ATOM 1598 C CA . TRP A 1 209 ? -10.423 5.050 14.309 1.00 86.19 209 TRP A CA 1
ATOM 1599 C C . TRP A 1 209 ? -10.055 4.616 12.897 1.00 86.19 209 TRP A C 1
ATOM 1601 O O . TRP A 1 209 ? -10.402 3.513 12.473 1.00 86.19 209 TRP A O 1
ATOM 1611 N N . ILE A 1 210 ? -9.373 5.503 12.175 1.00 85.88 210 ILE A N 1
ATOM 1612 C CA . ILE A 1 210 ? -8.951 5.304 10.790 1.00 85.88 210 ILE A CA 1
ATOM 1613 C C . ILE A 1 210 ? -7.454 5.066 10.787 1.00 85.88 210 ILE A C 1
ATOM 1615 O O . ILE A 1 210 ? -6.669 5.965 11.087 1.00 85.88 210 ILE A O 1
ATOM 1619 N N . VAL A 1 211 ? -7.076 3.851 10.421 1.00 80.62 211 VAL A N 1
ATOM 1620 C CA . VAL A 1 211 ? -5.686 3.409 10.352 1.00 80.62 211 VAL A CA 1
ATOM 1621 C C . VAL A 1 211 ? -5.385 2.862 8.954 1.00 80.62 211 VAL A C 1
ATOM 1623 O O . VAL A 1 211 ? -6.251 2.823 8.071 1.00 80.62 211 VAL A O 1
ATOM 1626 N N . HIS A 1 212 ? -4.138 2.471 8.726 1.00 75.44 212 HIS A N 1
ATOM 1627 C CA . HIS A 1 212 ? -3.669 1.812 7.514 1.00 75.44 212 HIS A CA 1
ATOM 1628 C C . HIS A 1 212 ? -3.860 2.655 6.234 1.00 75.44 212 HIS A C 1
ATOM 1630 O O . HIS A 1 212 ? -4.485 2.238 5.253 1.00 75.44 212 HIS A O 1
ATOM 1636 N N . GLY A 1 213 ? -3.326 3.876 6.253 1.00 73.19 213 GLY A N 1
ATOM 1637 C CA . GLY A 1 213 ? -3.377 4.842 5.157 1.00 73.19 213 GLY A CA 1
ATOM 1638 C C . GLY A 1 213 ? -2.375 5.973 5.352 1.00 73.19 213 GLY A C 1
ATOM 1639 O O . GLY A 1 213 ? -2.059 6.341 6.482 1.00 73.19 213 GLY A O 1
ATOM 1640 N N . GLU A 1 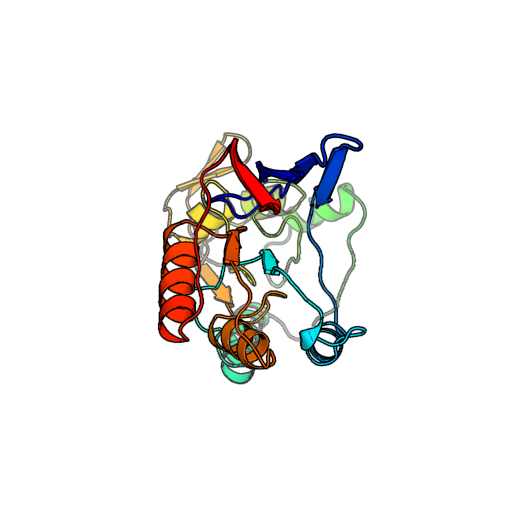214 ? -1.896 6.544 4.243 1.00 78.81 214 GLU A N 1
ATOM 1641 C CA . GLU A 1 214 ? -1.087 7.766 4.299 1.00 78.81 214 GLU A CA 1
ATOM 1642 C C . GLU A 1 214 ? -1.916 8.902 4.931 1.00 78.81 214 GLU A C 1
ATOM 1644 O O . GLU A 1 214 ? -3.125 8.983 4.666 1.00 78.81 214 GLU A O 1
ATOM 1649 N N . PRO A 1 215 ? -1.303 9.816 5.710 1.00 82.12 215 PRO A N 1
ATOM 1650 C CA . PRO A 1 215 ? -2.041 10.821 6.476 1.00 82.12 215 PRO A CA 1
ATOM 1651 C C . PRO A 1 215 ? -3.058 11.623 5.648 1.00 82.12 215 PRO A C 1
ATOM 1653 O O . PRO A 1 215 ? -4.202 11.745 6.088 1.00 82.12 215 PRO A O 1
ATOM 1656 N N . PRO A 1 216 ? -2.750 12.095 4.419 1.00 83.06 216 PRO A N 1
ATOM 1657 C CA . PRO A 1 216 ? -3.734 12.815 3.609 1.00 83.06 216 PRO A CA 1
ATOM 1658 C C . PRO A 1 216 ? -4.982 11.983 3.286 1.00 83.06 216 PRO A C 1
ATOM 1660 O O . PRO A 1 216 ? -6.095 12.508 3.297 1.00 83.06 216 PRO A O 1
ATOM 1663 N N . ALA A 1 217 ? -4.817 10.684 3.016 1.00 81.06 217 ALA A N 1
ATOM 1664 C CA . ALA A 1 217 ? -5.925 9.791 2.692 1.00 81.06 217 ALA A CA 1
ATOM 1665 C C . ALA A 1 217 ? -6.755 9.437 3.934 1.00 81.06 217 ALA A C 1
ATOM 1667 O O . ALA A 1 217 ? -7.986 9.480 3.878 1.00 81.06 217 ALA A O 1
ATOM 1668 N N . ALA A 1 218 ? -6.089 9.171 5.061 1.00 83.81 218 ALA A N 1
ATOM 1669 C CA . ALA A 1 218 ? -6.738 8.910 6.342 1.00 83.81 218 ALA A CA 1
ATOM 1670 C C . ALA A 1 218 ? -7.542 10.128 6.831 1.00 83.81 218 ALA A C 1
ATOM 1672 O O . ALA A 1 218 ? -8.707 9.997 7.210 1.00 83.81 218 ALA A O 1
ATOM 1673 N N . HIS A 1 219 ? -6.968 11.334 6.751 1.00 88.00 219 HIS A N 1
ATOM 1674 C CA . HIS A 1 219 ? -7.662 12.573 7.110 1.00 88.00 219 HIS A CA 1
ATOM 1675 C C . HIS A 1 219 ? -8.821 12.890 6.163 1.00 88.00 219 HIS A C 1
ATOM 1677 O O . HIS A 1 219 ? -9.887 13.284 6.631 1.00 88.00 219 HIS A O 1
ATOM 1683 N N . ALA A 1 220 ? -8.667 12.672 4.853 1.00 87.38 220 ALA A N 1
ATOM 1684 C CA . ALA A 1 220 ? -9.770 12.849 3.911 1.00 87.38 220 ALA A CA 1
ATOM 1685 C C . ALA A 1 220 ? -10.949 11.921 4.247 1.00 87.38 220 ALA A C 1
ATOM 1687 O O . ALA A 1 220 ? -12.092 12.373 4.307 1.00 87.38 220 ALA A O 1
ATOM 1688 N N . LEU A 1 221 ? -10.676 10.643 4.537 1.00 85.88 221 LEU A N 1
ATOM 1689 C CA . LEU A 1 221 ? -11.708 9.694 4.951 1.00 85.88 221 LEU A CA 1
ATOM 1690 C C . LEU A 1 221 ? -12.345 10.090 6.292 1.00 85.88 221 LEU A C 1
ATOM 1692 O O . LEU A 1 221 ? -13.562 9.985 6.437 1.00 85.88 221 LEU A O 1
ATOM 1696 N N . ARG A 1 222 ? -11.558 10.611 7.244 1.00 90.94 222 ARG A N 1
ATOM 1697 C CA . ARG A 1 222 ? -12.055 11.136 8.528 1.00 90.94 222 ARG A CA 1
ATOM 1698 C C . ARG A 1 222 ? -13.120 12.196 8.324 1.00 90.94 222 ARG A C 1
ATOM 1700 O O . ARG A 1 222 ? -14.172 12.116 8.951 1.00 90.94 222 ARG A O 1
ATOM 1707 N N . GLU A 1 223 ? -12.868 13.163 7.449 1.00 92.62 223 GLU A N 1
ATOM 1708 C CA . GLU A 1 223 ? -13.830 14.233 7.187 1.00 92.62 223 GLU A CA 1
ATOM 1709 C C . GLU A 1 223 ? -15.119 13.706 6.549 1.00 92.62 223 GLU A C 1
ATOM 1711 O O . GLU A 1 223 ? -16.210 14.116 6.940 1.00 92.62 223 GLU A O 1
ATOM 1716 N N . GLU A 1 224 ? -15.033 12.745 5.628 1.00 91.00 224 GLU A N 1
ATOM 1717 C CA . GLU A 1 224 ? -16.222 12.123 5.027 1.00 91.00 224 GLU A CA 1
ATOM 1718 C C . GLU A 1 224 ? -17.062 11.334 6.045 1.00 91.00 224 GLU A C 1
ATOM 1720 O O . GLU A 1 224 ? -18.295 11.353 5.990 1.00 91.00 224 GLU A O 1
ATOM 1725 N N . ILE A 1 225 ? -16.410 10.651 6.992 1.00 88.62 225 ILE A N 1
ATOM 1726 C CA . ILE A 1 225 ? -17.085 9.928 8.078 1.00 88.62 225 ILE A CA 1
ATOM 1727 C C . ILE A 1 225 ? -17.714 10.919 9.068 1.00 88.62 225 ILE A C 1
ATOM 1729 O O . ILE A 1 225 ? -18.872 10.754 9.452 1.00 88.62 225 ILE A O 1
ATOM 1733 N N . ARG A 1 226 ? -17.011 12.002 9.418 1.00 91.31 226 ARG A N 1
ATOM 1734 C CA . ARG A 1 226 ? -17.550 13.072 10.276 1.00 91.31 226 ARG A CA 1
ATOM 1735 C C . ARG A 1 226 ? -18.765 13.756 9.658 1.00 91.31 226 ARG A C 1
ATOM 1737 O O . ARG A 1 226 ? -19.730 14.016 10.369 1.00 91.31 226 ARG A O 1
ATOM 1744 N N . ARG A 1 227 ? -18.788 13.960 8.335 1.00 90.25 227 ARG A N 1
ATOM 1745 C CA . ARG A 1 227 ? -19.973 14.479 7.622 1.00 90.25 227 ARG A CA 1
ATOM 1746 C C . ARG A 1 227 ? -21.197 13.563 7.714 1.00 90.25 227 ARG A C 1
ATOM 1748 O O . ARG A 1 227 ? -22.312 14.046 7.560 1.00 90.25 227 ARG A O 1
ATOM 1755 N N . LYS A 1 228 ? -21.021 12.267 8.001 1.00 84.69 228 LYS A N 1
ATOM 1756 C CA . LYS A 1 228 ? -22.125 11.337 8.316 1.00 84.69 228 LYS A CA 1
ATOM 1757 C C . LYS A 1 228 ? -22.608 11.433 9.770 1.00 84.69 228 LYS A C 1
ATOM 1759 O O . LYS A 1 228 ? -23.485 10.668 10.161 1.00 84.69 228 LYS A O 1
ATOM 1764 N N . GLY A 1 229 ? -22.037 12.327 10.579 1.00 88.75 229 GLY A N 1
ATOM 1765 C CA . GLY A 1 229 ? -22.362 12.492 11.998 1.00 88.75 229 GLY A CA 1
ATOM 1766 C C . GLY A 1 229 ? -21.657 11.498 12.925 1.00 88.75 229 GLY A C 1
ATOM 1767 O O . GLY A 1 229 ? -22.033 11.373 14.087 1.00 88.75 229 GLY A O 1
ATOM 1768 N N . TRP A 1 230 ? -20.655 10.766 12.431 1.00 90.25 230 TRP A N 1
ATOM 1769 C CA . TRP A 1 230 ? -19.907 9.792 13.227 1.00 90.25 230 TRP A CA 1
ATOM 1770 C C . TRP A 1 230 ? -18.700 10.449 13.897 1.00 90.25 230 TRP A C 1
ATOM 1772 O O . TRP A 1 230 ? -18.048 11.322 13.318 1.00 90.25 230 TRP A O 1
ATOM 1782 N N . ARG A 1 231 ? -18.344 9.983 15.099 1.00 89.00 231 ARG A N 1
ATOM 1783 C CA . ARG A 1 231 ? -17.064 10.343 15.719 1.00 89.00 231 ARG A CA 1
ATOM 1784 C C . ARG A 1 231 ? -15.947 9.550 15.048 1.00 89.00 231 ARG A C 1
ATOM 1786 O O . ARG A 1 231 ? -15.977 8.321 15.064 1.00 89.00 231 ARG A O 1
ATOM 1793 N N . ALA A 1 232 ? -14.991 10.257 14.450 1.00 89.81 232 ALA A N 1
ATOM 1794 C CA . ALA A 1 232 ? -13.863 9.649 13.755 1.00 89.81 232 ALA A CA 1
ATOM 1795 C C . ALA A 1 232 ? -12.543 10.370 14.031 1.00 89.81 232 ALA A C 1
ATOM 1797 O O . ALA A 1 232 ? -12.484 11.608 14.001 1.00 89.81 232 ALA A O 1
ATOM 1798 N N . GLU A 1 233 ? -11.483 9.591 14.233 1.00 90.25 233 GLU A N 1
ATOM 1799 C CA . GLU A 1 233 ? -10.121 10.053 14.508 1.00 90.25 233 GLU A CA 1
ATOM 1800 C C . GLU A 1 233 ? -9.076 9.249 13.727 1.00 90.25 233 GLU A C 1
ATOM 1802 O O . GLU A 1 233 ? -9.308 8.107 13.340 1.00 90.25 233 GLU A O 1
ATOM 1807 N N . VAL A 1 234 ? -7.921 9.872 13.484 1.00 89.38 234 VAL A N 1
ATOM 1808 C CA . VAL A 1 234 ? -6.730 9.224 12.919 1.00 89.38 234 VAL A CA 1
ATOM 1809 C C . VAL A 1 234 ? -5.703 9.191 14.051 1.00 89.38 234 VAL A C 1
ATOM 1811 O O . VAL A 1 234 ? -5.288 10.275 14.469 1.00 89.38 234 VAL A O 1
ATOM 1814 N N . PRO A 1 235 ? -5.356 8.015 14.598 1.00 86.50 235 PRO A N 1
ATOM 1815 C CA . PRO A 1 235 ? -4.446 7.929 15.729 1.00 86.50 235 PRO A CA 1
ATOM 1816 C C . PRO A 1 235 ? -2.992 8.165 15.308 1.00 86.50 235 PRO A C 1
ATOM 1818 O O . PRO A 1 235 ? -2.606 7.894 14.166 1.00 86.50 235 PRO A O 1
ATOM 1821 N N . SER A 1 236 ? -2.183 8.639 16.253 1.00 86.12 236 SER A N 1
ATOM 1822 C CA . SER A 1 236 ? -0.734 8.785 16.088 1.00 86.12 236 SER A CA 1
ATOM 1823 C C . SER A 1 236 ? -0.003 7.461 16.364 1.00 86.12 236 SER A C 1
ATOM 1825 O O . SER A 1 236 ? -0.477 6.664 17.179 1.00 86.12 236 SER A O 1
ATOM 1827 N N . PRO A 1 237 ? 1.174 7.219 15.754 1.00 78.19 237 PRO A N 1
ATOM 1828 C CA . PRO A 1 237 ? 2.030 6.089 16.118 1.00 78.19 237 PRO A CA 1
ATOM 1829 C C . PRO A 1 237 ? 2.320 6.043 17.623 1.00 78.19 237 PRO A C 1
ATOM 1831 O O . PRO A 1 237 ? 2.677 7.060 18.217 1.00 78.19 237 PRO A O 1
ATOM 1834 N N . GLY A 1 238 ? 2.157 4.872 18.242 1.00 80.12 238 GLY A N 1
ATOM 1835 C CA . GLY A 1 238 ? 2.381 4.663 19.675 1.00 80.12 238 GLY A CA 1
ATOM 1836 C C . GLY A 1 238 ? 1.319 5.279 20.590 1.00 80.12 238 GLY A C 1
ATOM 1837 O O . GLY A 1 238 ? 1.438 5.169 21.808 1.00 80.12 238 GLY A O 1
ATOM 1838 N N . GLN A 1 239 ? 0.277 5.914 20.040 1.00 85.31 239 GLN A N 1
ATOM 1839 C CA . GLN A 1 239 ? -0.817 6.446 20.843 1.00 85.31 239 GLN A CA 1
ATOM 1840 C C . GLN A 1 239 ? -1.540 5.304 21.561 1.00 85.31 239 GLN A C 1
ATOM 1842 O O . GLN A 1 239 ? -1.901 4.302 20.940 1.00 85.31 239 GLN A O 1
ATOM 1847 N N . THR A 1 240 ? -1.790 5.494 22.854 1.00 82.50 240 THR A N 1
ATOM 1848 C CA . THR A 1 240 ? -2.636 4.619 23.667 1.00 82.50 240 THR A CA 1
ATOM 1849 C C . THR A 1 240 ? -3.933 5.340 23.989 1.00 82.50 240 THR A C 1
ATOM 1851 O O . THR A 1 240 ? -3.924 6.524 24.328 1.00 82.50 240 THR A O 1
ATOM 1854 N N . ILE A 1 241 ? -5.051 4.636 23.852 1.00 84.50 241 ILE A N 1
ATOM 1855 C CA . ILE A 1 241 ? -6.392 5.162 24.096 1.00 84.50 241 ILE A CA 1
ATOM 1856 C C . ILE A 1 241 ? -7.127 4.196 25.017 1.00 84.50 241 ILE A C 1
ATOM 1858 O O . ILE A 1 241 ? -7.073 2.984 24.817 1.00 84.50 241 ILE A O 1
ATOM 1862 N N . GLU A 1 242 ? -7.836 4.727 26.007 1.00 82.19 242 GLU A N 1
ATOM 1863 C CA . GLU A 1 242 ? -8.740 3.925 26.828 1.00 82.19 242 GLU A CA 1
ATOM 1864 C C . GLU A 1 242 ? -9.980 3.530 26.021 1.00 82.19 242 GLU A C 1
ATOM 1866 O O . GLU A 1 242 ? -10.676 4.364 25.432 1.00 82.19 242 GLU A O 1
ATOM 1871 N N . ILE A 1 243 ? -10.246 2.230 25.989 1.00 73.00 243 ILE A N 1
ATOM 1872 C CA . ILE A 1 243 ? -11.398 1.621 25.347 1.00 73.00 243 ILE A CA 1
ATOM 1873 C C . ILE A 1 243 ? -12.206 0.878 26.416 1.00 73.00 243 ILE A C 1
ATOM 1875 O O . ILE A 1 243 ? -11.913 -0.258 26.755 1.00 73.00 243 ILE A O 1
ATOM 1879 N N . ALA A 1 244 ? -13.260 1.541 26.899 1.00 62.25 244 ALA A N 1
ATOM 1880 C CA . ALA A 1 244 ? -14.132 1.118 28.004 1.00 62.25 244 ALA A CA 1
ATOM 1881 C C . ALA A 1 244 ? -13.534 1.241 29.416 1.00 62.25 244 ALA A C 1
ATOM 1883 O O . ALA A 1 244 ? -12.500 0.602 29.734 1.00 62.25 244 ALA A O 1
#

Mean predicted aligned error: 12.09 Å

Sequence (244 aa):
MAQLTFLGAAGEVTGSCYLVDTGEVKFLIECGMFQGGRSAGRRNRRFAFAPQEIAFVLLVESTYGNRSHKSRVQTLDEFAYALTDTIASRRGGPRMKFTESVEESMRINSVRSGAAIISASGMCDGGRVKHHLRYNISRPECSIVFVGFQAAGTLGRRIVDGAKTVRIFGEPYAVRAKVFTIGGLSAHADRPALLGWLGHFKRAPRQTWIVHGEPPAAHALREEIRRKGWRAEVPSPGQTIEIA

Nearest PDB structures (foldseek):
  3idz-assembly2_B  TM=7.240E-01  e=4.647E-15  Thermus thermophilus HB8
  3ie0-assembly3_C  TM=7.525E-01  e=2.067E-13  Thermus thermophilus HB8
  3a4y-assembly4_D  TM=7.074E-01  e=6.925E-14  Thermus thermophilus HB8
  3ie2-assembly3_C  TM=7.086E-01  e=6.168E-13  Thermus thermophilus HB8
  3iek-assembly4_D  TM=6.601E-01  e=6.089E-14  Thermus thermophilus HB8

Secondary structure (DSSP, 8-state):
-EEEEEEESSSSSS--EEEEE-SS-EEEEEE------TTHHHHTTS-SS-GGG-S-EEEE--TTTT-PPPPHHHHHHHHHHHHHHHHTT-SSPPPP----SHHHHHHHTT--SS-----S-TTSSSSHHHHHHHHHTT-TT-EEEE-S---TTSHHHHHHTT-SEEEETTEEEE--SEEEE-TT--SSPPHHHHHHHHTT-SS--S-EEEESS-HHHHHHHHHHHHHTT--EE-PPTT-EEEE-